Protein AF-A0A1I7F6S5-F1 (afdb_monomer_lite)

Secondary structure (DSSP, 8-state):
-------PPPP-------------HHHHHHHHHHHHHHHHTT-HHHHHHHHHHHGGGS-TT-TTHHHHHHHHHHHHHHTT-HHHHHHHHHHHHHHHHHTT--TTSHHHHHHHHHHHHHHHHTT-HHHHHHHHHHHHHHSTT-HHHHHHHHHHHHHTT-HHHHHHHHHHHHHT-SSHHHHHHHHHHTHHHHHS---

pLDDT: mean 91.48, std 16.25, range [39.72, 98.88]

Foldseek 3Di:
DDDDDDDDDDDPPPPDPPPPLQADAVQLVVLLVVLLVCVVVVVLVSSLVSLVVNQSNHDLQDPCNLVSLQVNLVSCVSVVVLVSSLVSLVSSLVSCVVNVHALQHPSNQVSLLSNLVSCVVVPNLVVSCVSLVRNCVVPVLALSSLLSVLSSCVSVVVLVVSLVSLVSNLVSQPDVVSSVVSCVSCVVSNPDDDD

Structure (mmCIF, N/CA/C/O backbone):
data_AF-A0A1I7F6S5-F1
#
_entry.id   AF-A0A1I7F6S5-F1
#
loop_
_atom_site.group_PDB
_atom_site.id
_atom_site.type_symbol
_atom_site.label_atom_id
_atom_site.label_alt_id
_atom_site.label_comp_id
_atom_site.label_asym_id
_atom_site.label_entity_id
_atom_site.label_seq_id
_atom_site.pdbx_PDB_ins_code
_atom_site.Cartn_x
_atom_site.Cartn_y
_atom_site.Cartn_z
_atom_site.occupancy
_atom_site.B_iso_or_equiv
_atom_site.auth_seq_id
_atom_site.auth_comp_id
_atom_site.auth_asym_id
_atom_site.auth_atom_id
_atom_site.pdbx_PDB_model_num
ATOM 1 N N . MET A 1 1 ? 59.559 -49.641 2.568 1.00 42.66 1 MET A N 1
ATOM 2 C CA . MET A 1 1 ? 58.703 -48.830 3.459 1.00 42.66 1 MET A CA 1
ATOM 3 C C . MET A 1 1 ? 58.052 -47.756 2.594 1.00 42.66 1 MET A C 1
ATOM 5 O O . MET A 1 1 ? 58.766 -46.964 1.998 1.00 42.66 1 MET A O 1
ATOM 9 N N . VAL A 1 2 ? 56.737 -47.846 2.395 1.00 44.12 2 VAL A N 1
ATOM 10 C CA . VAL A 1 2 ? 55.907 -46.941 1.566 1.00 44.12 2 VAL A CA 1
ATOM 11 C C . VAL A 1 2 ? 55.476 -45.753 2.453 1.00 44.12 2 VAL A C 1
ATOM 13 O O . VAL A 1 2 ? 55.310 -45.964 3.655 1.00 44.12 2 VAL A O 1
ATOM 16 N N . PRO A 1 3 ? 55.317 -44.523 1.919 1.00 46.16 3 PRO A N 1
ATOM 17 C CA . PRO A 1 3 ? 53.962 -44.093 1.575 1.00 46.16 3 PRO A CA 1
ATOM 18 C C . PRO A 1 3 ? 53.836 -43.374 0.222 1.00 46.16 3 PRO A C 1
ATOM 20 O O . PRO A 1 3 ? 54.582 -42.466 -0.131 1.00 46.16 3 PRO A O 1
ATOM 23 N N . VAL A 1 4 ? 52.786 -43.785 -0.483 1.00 47.41 4 VAL A N 1
ATOM 24 C CA . VAL A 1 4 ? 52.154 -43.162 -1.646 1.00 47.41 4 VAL A CA 1
ATOM 25 C C . VAL A 1 4 ? 51.516 -41.829 -1.238 1.00 47.41 4 VAL A C 1
ATOM 27 O O . VAL A 1 4 ? 50.791 -41.784 -0.244 1.00 47.41 4 VAL A O 1
ATOM 30 N N . ARG A 1 5 ? 51.671 -40.768 -2.042 1.00 44.84 5 ARG A N 1
ATOM 31 C CA . ARG A 1 5 ? 50.708 -39.652 -2.068 1.00 44.84 5 ARG A CA 1
ATOM 32 C C . ARG A 1 5 ? 50.273 -39.346 -3.497 1.00 44.84 5 ARG A C 1
ATOM 34 O O . ARG A 1 5 ? 51.081 -39.062 -4.372 1.00 44.84 5 ARG A O 1
ATOM 41 N N . ARG A 1 6 ? 48.958 -39.466 -3.679 1.00 45.03 6 ARG A N 1
ATOM 42 C CA . ARG A 1 6 ? 48.177 -39.231 -4.891 1.00 45.03 6 ARG A CA 1
ATOM 43 C C . ARG A 1 6 ? 48.104 -37.729 -5.174 1.00 45.03 6 ARG A C 1
ATOM 45 O O . ARG A 1 6 ? 47.655 -36.976 -4.314 1.00 45.03 6 ARG A O 1
ATOM 52 N N . THR A 1 7 ? 48.487 -37.310 -6.371 1.00 51.28 7 THR A N 1
ATOM 53 C CA . THR A 1 7 ? 48.147 -35.999 -6.929 1.00 51.28 7 THR A CA 1
ATOM 54 C C . THR A 1 7 ? 46.773 -36.111 -7.594 1.00 51.28 7 THR A C 1
ATOM 56 O O . THR A 1 7 ? 46.603 -36.804 -8.594 1.00 51.28 7 THR A O 1
ATOM 59 N N . GLY A 1 8 ? 45.756 -35.508 -6.974 1.00 45.00 8 GLY A N 1
ATOM 60 C CA . GLY A 1 8 ? 44.417 -35.377 -7.558 1.00 45.00 8 GLY A CA 1
ATOM 61 C C . GLY A 1 8 ? 44.387 -34.312 -8.665 1.00 45.00 8 GLY A C 1
ATOM 62 O O . GLY A 1 8 ? 45.265 -33.446 -8.691 1.00 45.00 8 GLY A O 1
ATOM 63 N N . PRO A 1 9 ? 43.410 -34.365 -9.588 1.00 44.72 9 PRO A N 1
ATOM 64 C CA . PRO A 1 9 ? 43.313 -33.424 -10.699 1.00 44.72 9 PRO A CA 1
ATOM 65 C C . PRO A 1 9 ? 42.848 -32.038 -10.217 1.00 44.72 9 PRO A C 1
ATOM 67 O O . PRO A 1 9 ? 42.225 -31.935 -9.156 1.00 44.72 9 PRO A O 1
ATOM 70 N N . PRO A 1 10 ? 43.128 -30.964 -10.979 1.00 47.16 10 PRO A N 1
ATOM 71 C CA . PRO A 1 10 ? 42.775 -29.612 -10.577 1.00 47.16 10 PRO A CA 1
ATOM 72 C C . PRO A 1 10 ? 41.255 -29.425 -10.543 1.00 47.16 10 PRO A C 1
ATOM 74 O O . PRO A 1 10 ? 40.531 -29.806 -11.465 1.00 47.16 10 PRO A O 1
ATOM 77 N N . VAL A 1 11 ? 40.792 -28.811 -9.456 1.00 46.94 11 VAL A N 1
ATOM 78 C CA . VAL A 1 11 ? 39.412 -28.372 -9.247 1.00 46.94 11 VAL A CA 1
ATOM 79 C C . VAL A 1 11 ? 39.054 -27.369 -10.344 1.00 46.94 11 VAL A C 1
ATOM 81 O O . VAL A 1 11 ? 39.671 -26.311 -10.459 1.00 46.94 11 VAL A O 1
ATOM 84 N N . ARG A 1 12 ? 38.054 -27.707 -11.164 1.00 40.97 12 ARG A N 1
ATOM 85 C CA . ARG A 1 12 ? 37.386 -26.753 -12.053 1.00 40.97 12 ARG A CA 1
ATOM 86 C C . ARG A 1 12 ? 36.673 -25.723 -11.183 1.00 40.97 12 ARG A C 1
ATOM 88 O O . ARG A 1 12 ? 35.633 -26.019 -10.603 1.00 40.97 12 ARG A O 1
ATOM 95 N N . THR A 1 13 ? 37.229 -24.520 -11.117 1.00 42.50 13 THR A N 1
ATOM 96 C CA . THR A 1 13 ? 36.540 -23.331 -10.621 1.00 42.50 13 THR A CA 1
ATOM 97 C C . THR A 1 13 ? 35.347 -23.060 -11.532 1.00 42.50 13 THR A C 1
ATOM 99 O O . THR A 1 13 ? 35.498 -22.567 -12.649 1.00 42.50 13 THR A O 1
ATOM 102 N N . THR A 1 14 ? 34.150 -23.428 -11.086 1.00 40.78 14 THR A N 1
ATOM 103 C CA . THR A 1 14 ? 32.901 -22.950 -11.676 1.00 40.78 14 THR A CA 1
ATOM 104 C C . THR A 1 14 ? 32.788 -21.466 -11.356 1.00 40.78 14 THR A C 1
ATOM 106 O O . THR A 1 14 ? 32.466 -21.090 -10.231 1.00 40.78 14 THR A O 1
ATOM 109 N N . ALA A 1 15 ? 33.116 -20.624 -12.334 1.00 39.72 15 ALA A N 1
ATOM 110 C CA . ALA A 1 15 ? 32.785 -19.211 -12.295 1.00 39.72 15 ALA A CA 1
ATOM 111 C C . ALA A 1 15 ? 31.258 -19.077 -12.209 1.00 39.72 15 ALA A C 1
ATOM 113 O O . ALA A 1 15 ? 30.541 -19.499 -13.118 1.00 39.72 15 ALA A O 1
ATOM 114 N N . SER A 1 16 ? 30.767 -18.526 -11.098 1.00 41.03 16 SER A N 1
ATOM 115 C CA . SER A 1 16 ? 29.393 -18.044 -10.993 1.00 41.03 16 SER A CA 1
ATOM 116 C C . SER A 1 16 ? 29.174 -16.988 -12.069 1.00 41.03 16 SER A C 1
ATOM 118 O O . SER A 1 16 ? 29.876 -15.979 -12.115 1.00 41.03 16 SER A O 1
ATOM 120 N N . ILE A 1 17 ? 28.199 -17.232 -12.938 1.00 45.88 17 ILE A N 1
ATOM 121 C CA . ILE A 1 17 ? 27.690 -16.242 -13.880 1.00 45.88 17 ILE A CA 1
ATOM 122 C C . ILE A 1 17 ? 26.941 -15.202 -13.038 1.00 45.88 17 ILE A C 1
ATOM 124 O O . ILE A 1 17 ? 25.754 -15.358 -12.765 1.00 45.88 17 ILE A O 1
ATOM 128 N N . SER A 1 18 ? 27.635 -14.154 -12.588 1.00 46.22 18 SER A N 1
ATOM 129 C CA . SER A 1 18 ? 26.965 -12.890 -12.284 1.00 46.22 18 SER A CA 1
ATOM 130 C C . SER A 1 18 ? 26.448 -12.364 -13.613 1.00 46.22 18 SER A C 1
ATOM 132 O O . SER A 1 18 ? 27.213 -11.824 -14.411 1.00 46.22 18 SER A O 1
ATOM 134 N N . GLY A 1 19 ? 25.162 -12.585 -13.885 1.00 46.44 19 GLY A N 1
ATOM 135 C CA . GLY A 1 19 ? 24.476 -11.866 -14.947 1.00 46.44 19 GLY A CA 1
ATOM 136 C C . GLY A 1 19 ? 24.642 -10.380 -14.664 1.00 46.44 19 GLY A C 1
ATOM 137 O O . GLY A 1 19 ? 24.183 -9.898 -13.632 1.00 46.44 19 GLY A O 1
ATOM 138 N N . ILE A 1 20 ? 25.369 -9.678 -15.530 1.00 55.00 20 ILE A N 1
ATOM 139 C CA . ILE A 1 20 ? 25.482 -8.224 -15.483 1.00 55.00 20 ILE A CA 1
ATOM 140 C C . ILE A 1 20 ? 24.065 -7.707 -15.718 1.00 55.00 20 ILE A C 1
ATOM 142 O O . ILE A 1 20 ? 23.579 -7.722 -16.848 1.00 55.00 20 ILE A O 1
ATOM 146 N N . GLN A 1 21 ? 23.373 -7.336 -14.643 1.00 63.72 21 GLN A N 1
ATOM 147 C CA . GLN A 1 21 ? 22.118 -6.613 -14.745 1.00 63.72 21 GLN A CA 1
ATOM 148 C C . GLN A 1 21 ? 22.453 -5.297 -15.450 1.00 63.72 21 GLN A C 1
ATOM 150 O O . GLN A 1 21 ? 23.199 -4.474 -14.922 1.00 63.72 21 GLN A O 1
ATOM 155 N N . MET A 1 22 ? 22.009 -5.160 -16.699 1.00 80.06 22 MET A N 1
ATOM 156 C CA . MET A 1 22 ? 22.243 -3.961 -17.492 1.00 80.06 22 MET A CA 1
ATOM 157 C C . MET A 1 22 ? 21.305 -2.880 -16.964 1.00 80.06 22 MET A C 1
ATOM 159 O O . MET A 1 22 ? 20.154 -2.791 -17.378 1.00 80.06 22 MET A O 1
ATOM 163 N N . ILE A 1 23 ? 21.788 -2.128 -15.978 1.00 93.38 23 ILE A N 1
ATOM 164 C CA . ILE A 1 23 ? 21.088 -0.962 -15.449 1.00 93.38 23 ILE A CA 1
ATOM 165 C C . ILE A 1 23 ? 21.035 0.091 -16.562 1.00 93.38 23 ILE A C 1
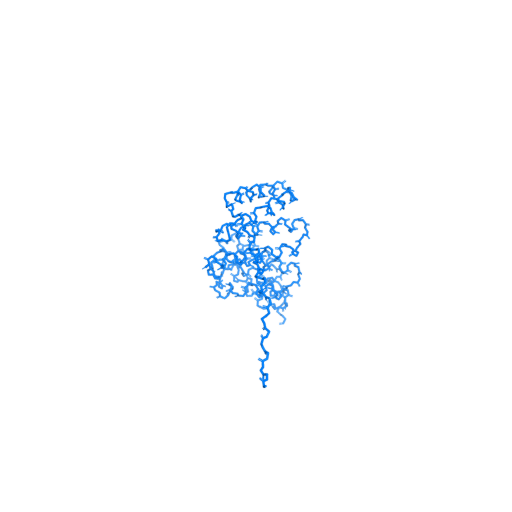ATOM 167 O O . ILE A 1 23 ? 22.071 0.518 -17.071 1.00 93.38 23 ILE A O 1
ATOM 171 N N . ASP A 1 24 ? 19.825 0.503 -16.918 1.00 96.44 24 ASP A N 1
ATOM 172 C CA . ASP A 1 24 ? 19.516 1.588 -17.845 1.00 96.44 24 ASP A CA 1
ATOM 173 C C . ASP A 1 24 ? 18.387 2.422 -17.233 1.00 96.44 24 ASP A C 1
ATOM 175 O O . ASP A 1 24 ? 17.203 2.284 -17.553 1.00 96.44 24 ASP A O 1
ATOM 179 N N . GLN A 1 25 ? 18.769 3.265 -16.273 1.00 96.69 25 GLN A N 1
ATOM 180 C CA . GLN A 1 25 ? 17.824 4.073 -15.512 1.00 96.69 25 GLN A CA 1
ATOM 181 C C . GLN A 1 25 ? 17.005 5.048 -16.384 1.00 96.69 25 GLN A C 1
ATOM 183 O O . GLN A 1 25 ? 15.802 5.168 -16.139 1.00 96.69 25 GLN A O 1
ATOM 188 N N . PRO A 1 26 ? 17.575 5.738 -17.395 1.00 97.56 26 PRO A N 1
ATOM 189 C CA . PRO A 1 26 ? 16.780 6.545 -18.319 1.00 97.56 26 PRO A CA 1
ATOM 190 C C . PRO A 1 26 ? 15.699 5.724 -19.021 1.00 97.56 26 PRO A C 1
ATOM 192 O O . PRO A 1 26 ? 14.533 6.124 -19.019 1.00 97.56 26 PRO A O 1
ATOM 195 N N . ARG A 1 27 ? 16.048 4.541 -19.543 1.00 97.88 27 ARG A N 1
ATOM 196 C CA . ARG A 1 27 ? 15.069 3.680 -20.206 1.00 97.88 27 ARG A CA 1
ATOM 197 C C . ARG A 1 27 ? 14.017 3.143 -19.241 1.00 97.88 27 ARG A C 1
ATOM 199 O O . ARG A 1 27 ? 12.842 3.088 -19.599 1.00 97.88 27 ARG A O 1
ATOM 206 N N . ALA A 1 28 ? 14.414 2.782 -18.022 1.00 98.19 28 ALA A N 1
ATOM 207 C CA . ALA A 1 28 ? 13.489 2.370 -16.971 1.00 98.19 28 ALA A CA 1
ATOM 208 C C . ALA A 1 28 ? 12.457 3.468 -16.671 1.00 98.19 28 ALA A C 1
ATOM 210 O O . ALA A 1 28 ? 11.260 3.192 -16.623 1.00 98.19 28 ALA A O 1
ATOM 211 N N . ALA A 1 29 ? 12.905 4.719 -16.531 1.00 98.00 29 ALA A N 1
ATOM 212 C CA . ALA A 1 29 ? 12.031 5.856 -16.262 1.00 98.00 29 ALA A CA 1
ATOM 213 C C . ALA A 1 29 ? 11.079 6.167 -17.428 1.00 98.00 29 ALA A C 1
ATOM 215 O O . ALA A 1 29 ? 9.913 6.485 -17.196 1.00 98.00 29 ALA A O 1
ATOM 216 N N . GLU A 1 30 ? 11.545 6.055 -18.675 1.00 98.44 30 GLU A N 1
ATOM 217 C CA . GLU A 1 30 ? 10.687 6.188 -19.858 1.00 98.44 30 GLU A CA 1
ATOM 218 C C . GLU A 1 30 ? 9.573 5.142 -19.874 1.00 98.44 30 GLU A C 1
ATOM 220 O O . GLU A 1 30 ? 8.405 5.497 -20.022 1.00 98.44 30 GLU A O 1
ATOM 225 N N . LEU A 1 31 ? 9.933 3.870 -19.689 1.00 98.62 31 LEU A N 1
ATOM 226 C CA . LEU A 1 31 ? 8.985 2.759 -19.690 1.00 98.62 31 LEU A CA 1
ATOM 227 C C . LEU A 1 31 ? 7.990 2.859 -18.535 1.00 98.62 31 LEU A C 1
ATOM 229 O O . LEU A 1 31 ? 6.808 2.623 -18.748 1.00 98.62 31 LEU A O 1
ATOM 233 N N . ALA A 1 32 ? 8.438 3.229 -17.332 1.00 98.44 32 ALA A N 1
ATOM 234 C CA . ALA A 1 32 ? 7.555 3.400 -16.180 1.00 98.44 32 ALA A CA 1
ATOM 235 C C . ALA A 1 32 ? 6.553 4.545 -16.388 1.00 98.44 32 ALA A C 1
ATOM 237 O O . ALA A 1 32 ? 5.379 4.397 -16.066 1.00 98.44 32 ALA A O 1
ATOM 238 N N . ARG A 1 33 ? 6.983 5.660 -16.991 1.00 98.56 33 ARG A N 1
ATOM 239 C CA . ARG A 1 33 ? 6.077 6.761 -17.344 1.00 98.56 33 ARG A CA 1
ATOM 240 C C . ARG A 1 33 ? 5.047 6.332 -18.385 1.00 98.56 33 ARG A C 1
ATOM 242 O O . ARG A 1 33 ? 3.867 6.595 -18.208 1.00 98.56 33 ARG A O 1
ATOM 249 N N . GLU A 1 34 ? 5.475 5.632 -19.434 1.00 98.69 34 GLU A N 1
ATOM 250 C CA . GLU A 1 34 ? 4.542 5.081 -20.422 1.00 98.69 34 GLU A CA 1
ATOM 251 C C . GLU A 1 34 ? 3.589 4.062 -19.777 1.00 98.69 34 GLU A C 1
ATOM 253 O O . GLU A 1 34 ? 2.404 4.032 -20.096 1.00 98.69 34 GLU A O 1
ATOM 258 N N . ALA A 1 35 ? 4.075 3.248 -18.835 1.00 98.69 35 ALA A N 1
ATOM 259 C CA . ALA A 1 35 ? 3.250 2.300 -18.097 1.00 98.69 35 ALA A CA 1
ATOM 260 C C . ALA A 1 35 ? 2.154 3.014 -17.299 1.00 98.69 35 ALA A C 1
ATOM 262 O O . ALA A 1 35 ? 1.002 2.572 -17.324 1.00 98.69 35 ALA A O 1
ATOM 263 N N . PHE A 1 36 ? 2.498 4.117 -16.637 1.00 98.50 36 PHE A N 1
ATOM 264 C CA . PHE A 1 36 ? 1.551 4.953 -15.913 1.00 98.50 36 PHE A CA 1
ATOM 265 C C . PHE A 1 36 ? 0.499 5.556 -16.857 1.00 98.50 36 PHE A C 1
ATOM 267 O O . PHE A 1 36 ? -0.694 5.374 -16.624 1.00 98.50 36 PHE A O 1
ATOM 274 N N . ASP A 1 37 ? 0.918 6.139 -17.986 1.00 98.62 37 ASP A N 1
ATOM 275 C CA . ASP A 1 37 ? 0.001 6.695 -18.994 1.00 98.62 37 ASP A CA 1
ATOM 276 C C . ASP A 1 37 ? -0.988 5.625 -19.515 1.00 98.62 37 ASP A C 1
ATOM 278 O O . ASP A 1 37 ? -2.186 5.872 -19.670 1.00 98.62 37 ASP A O 1
ATOM 282 N N . GLN A 1 38 ? -0.509 4.397 -19.759 1.00 98.56 38 GLN A N 1
ATOM 283 C CA . GLN A 1 38 ? -1.360 3.273 -20.176 1.00 98.56 38 GLN A CA 1
ATOM 284 C C . GLN A 1 38 ? -2.307 2.811 -19.064 1.00 98.56 38 GLN A C 1
ATOM 286 O O . GLN A 1 38 ? -3.426 2.383 -19.354 1.00 98.56 38 GLN A O 1
ATOM 291 N N . TRP A 1 39 ? -1.887 2.879 -17.799 1.00 98.38 39 TRP A N 1
ATOM 292 C CA . TRP A 1 39 ? -2.752 2.557 -16.668 1.00 98.38 39 TRP A CA 1
ATOM 293 C C . TRP A 1 39 ? -3.897 3.561 -16.550 1.00 98.38 39 TRP A C 1
ATOM 295 O O . TRP A 1 39 ? -5.052 3.131 -16.499 1.00 98.38 39 TRP A O 1
ATOM 305 N N . GLU A 1 40 ? -3.604 4.863 -16.601 1.00 97.81 40 GLU A N 1
ATOM 306 C CA . GLU A 1 40 ? -4.620 5.923 -16.562 1.00 97.81 40 GLU A CA 1
ATOM 307 C C . GLU A 1 40 ? -5.603 5.828 -17.738 1.00 97.81 40 GLU A C 1
ATOM 309 O O . GLU A 1 40 ? -6.793 6.104 -17.583 1.00 97.81 40 GLU A O 1
ATOM 314 N N . ALA A 1 41 ? -5.139 5.360 -18.900 1.00 98.00 41 ALA A N 1
ATOM 315 C CA . ALA A 1 41 ? -5.982 5.095 -20.066 1.00 98.00 41 ALA A CA 1
ATOM 316 C C . ALA A 1 41 ? -6.826 3.804 -19.967 1.00 98.00 41 ALA A C 1
ATOM 318 O O . ALA A 1 41 ? -7.597 3.507 -20.880 1.00 98.00 41 ALA A O 1
ATOM 319 N N . GLY A 1 42 ? -6.694 3.012 -18.898 1.00 97.81 42 GLY A N 1
ATOM 320 C CA . GLY A 1 42 ? -7.415 1.745 -18.722 1.00 97.81 42 GLY A CA 1
ATOM 321 C C . GLY A 1 42 ? -6.779 0.540 -19.428 1.00 97.81 42 GLY A C 1
ATOM 322 O O . GLY A 1 42 ? -7.324 -0.563 -19.408 1.00 97.81 42 GLY A O 1
ATOM 323 N N . HIS A 1 43 ? -5.610 0.701 -20.050 1.00 98.50 43 HIS A N 1
ATOM 324 C CA . HIS A 1 43 ? -4.908 -0.360 -20.776 1.00 98.50 43 HIS A CA 1
ATOM 325 C C . HIS A 1 43 ? -4.007 -1.181 -19.839 1.00 98.50 43 HIS A C 1
ATOM 327 O O . HIS A 1 43 ? -2.781 -1.215 -19.967 1.00 98.50 43 HIS A O 1
ATOM 333 N N . HIS A 1 44 ? -4.619 -1.871 -18.875 1.00 98.19 44 HIS A N 1
ATOM 334 C CA . HIS A 1 44 ? -3.911 -2.497 -17.752 1.00 98.19 44 HIS A CA 1
ATOM 335 C C . HIS A 1 44 ? -2.906 -3.586 -18.163 1.00 98.19 44 HIS A C 1
ATOM 337 O O . HIS A 1 44 ? -1.808 -3.645 -17.616 1.00 98.19 44 HIS A O 1
ATOM 343 N N . GLU A 1 45 ? -3.221 -4.425 -19.157 1.00 98.50 45 GLU A N 1
ATOM 344 C CA . GLU A 1 45 ? -2.262 -5.436 -19.636 1.00 98.50 45 GLU A CA 1
ATOM 345 C C . GLU A 1 45 ? -1.046 -4.805 -20.335 1.00 98.50 45 GLU A C 1
ATOM 347 O O . GLU A 1 45 ? 0.074 -5.279 -20.148 1.00 98.50 45 GLU A O 1
ATOM 352 N N . GLN A 1 46 ? -1.228 -3.704 -21.075 1.00 98.50 46 GLN A N 1
ATOM 353 C CA . GLN A 1 46 ? -0.108 -2.981 -21.686 1.00 98.50 46 GLN A CA 1
ATOM 354 C C . GLN A 1 46 ? 0.765 -2.318 -20.616 1.00 98.50 46 GLN A C 1
ATOM 356 O O . GLN A 1 46 ? 1.989 -2.434 -20.656 1.00 98.50 46 GLN A O 1
ATOM 361 N N . SER A 1 47 ? 0.135 -1.677 -19.628 1.00 98.75 47 SER A N 1
ATOM 362 C CA . SER A 1 47 ? 0.828 -1.094 -18.479 1.00 98.75 47 SER A CA 1
ATOM 363 C C . SER A 1 47 ? 1.662 -2.137 -17.724 1.00 98.75 47 SER A C 1
ATOM 365 O O . SER A 1 47 ? 2.846 -1.914 -17.467 1.00 98.75 47 SER A O 1
ATOM 367 N N . ARG A 1 48 ? 1.104 -3.331 -17.463 1.00 98.75 48 ARG A N 1
ATOM 368 C CA . ARG A 1 48 ? 1.839 -4.445 -16.839 1.00 98.75 48 ARG A CA 1
ATOM 369 C C . ARG A 1 48 ? 3.118 -4.778 -17.603 1.00 98.75 48 ARG A C 1
ATOM 371 O O . ARG A 1 48 ? 4.174 -4.884 -16.985 1.00 98.75 48 ARG A O 1
ATOM 378 N N . LEU A 1 49 ? 3.028 -4.963 -18.921 1.00 98.69 49 LEU A N 1
ATOM 379 C CA . LEU A 1 49 ? 4.185 -5.324 -19.747 1.00 98.69 49 LEU A CA 1
ATOM 380 C C . LEU A 1 49 ? 5.282 -4.252 -19.691 1.00 98.69 49 LEU A C 1
ATOM 382 O O . LEU A 1 49 ? 6.467 -4.583 -19.654 1.00 98.69 49 LEU A O 1
ATOM 386 N N . LEU A 1 50 ? 4.895 -2.976 -19.646 1.00 98.81 50 LEU A N 1
ATOM 387 C CA . LEU A 1 50 ? 5.833 -1.862 -19.537 1.00 98.81 50 LEU A CA 1
ATOM 388 C C . LEU A 1 50 ? 6.524 -1.826 -18.166 1.00 98.81 50 LEU A C 1
ATOM 390 O O . LEU A 1 50 ? 7.747 -1.693 -18.125 1.00 98.81 50 LEU A O 1
ATOM 394 N N . TYR A 1 51 ? 5.808 -2.043 -17.055 1.00 98.69 51 TYR A N 1
ATOM 395 C CA . TYR A 1 51 ? 6.439 -2.162 -15.730 1.00 98.69 51 TYR A CA 1
ATOM 396 C C . TYR A 1 51 ? 7.356 -3.389 -15.617 1.00 98.69 51 TYR A C 1
ATOM 398 O O . TYR A 1 51 ? 8.444 -3.293 -15.043 1.00 98.69 51 TYR A O 1
ATOM 406 N N . GLU A 1 52 ? 6.966 -4.531 -16.194 1.00 98.50 52 GLU A N 1
ATOM 407 C CA . GLU A 1 52 ? 7.803 -5.740 -16.255 1.00 98.50 52 GLU A CA 1
ATOM 408 C C . GLU A 1 52 ? 9.104 -5.514 -17.035 1.00 98.50 52 GLU A C 1
ATOM 410 O O . GLU A 1 52 ? 10.128 -6.105 -16.689 1.00 98.50 52 GLU A O 1
ATOM 415 N N . ALA A 1 53 ? 9.084 -4.642 -18.046 1.00 98.25 53 ALA A N 1
ATOM 416 C CA . ALA A 1 53 ? 10.272 -4.230 -18.786 1.00 98.25 53 ALA A CA 1
ATOM 417 C C . ALA A 1 53 ? 11.088 -3.144 -18.057 1.00 98.25 53 ALA A C 1
ATOM 419 O O . ALA A 1 53 ? 12.316 -3.158 -18.130 1.00 98.25 53 ALA A O 1
ATOM 420 N N . ALA A 1 54 ? 10.433 -2.219 -17.350 1.00 98.19 54 ALA A N 1
ATOM 421 C CA . ALA A 1 54 ? 11.075 -1.093 -16.672 1.00 98.19 54 ALA A CA 1
ATOM 422 C C . ALA A 1 54 ? 11.884 -1.521 -15.440 1.00 98.19 54 ALA A C 1
ATOM 424 O O . ALA A 1 54 ? 13.047 -1.149 -15.293 1.00 98.19 54 ALA A O 1
ATOM 425 N N . ILE A 1 55 ? 11.278 -2.312 -14.550 1.00 97.88 55 ILE A N 1
ATOM 426 C CA . ILE A 1 55 ? 11.842 -2.639 -13.230 1.00 97.88 55 ILE A CA 1
ATOM 427 C C . ILE A 1 55 ? 13.225 -3.315 -13.316 1.00 97.88 55 ILE A C 1
ATOM 429 O O . ILE A 1 55 ? 14.107 -2.921 -12.556 1.00 97.88 55 ILE A O 1
ATOM 433 N N . PRO A 1 56 ? 13.478 -4.292 -14.212 1.00 97.00 56 PRO A N 1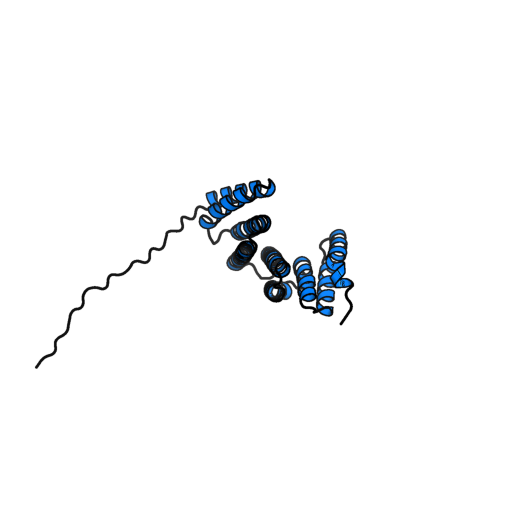
ATOM 434 C CA . PRO A 1 56 ? 14.800 -4.915 -14.325 1.00 97.00 56 PRO A CA 1
ATOM 435 C C . PRO A 1 56 ? 15.921 -3.957 -14.753 1.00 97.00 56 PRO A C 1
ATOM 437 O O . PRO A 1 56 ? 17.085 -4.227 -14.448 1.00 97.00 56 PRO A O 1
ATOM 440 N N . LEU A 1 57 ? 15.577 -2.871 -15.456 1.00 97.38 57 LEU A N 1
ATOM 441 C CA . LEU A 1 57 ? 16.513 -1.856 -15.949 1.00 97.38 57 LEU A CA 1
ATOM 442 C C . LEU A 1 57 ? 16.793 -0.759 -14.916 1.00 97.38 57 LEU A C 1
ATOM 444 O O . LEU A 1 57 ? 17.776 -0.033 -15.054 1.00 97.38 57 LEU A O 1
ATOM 448 N N . ALA A 1 58 ? 15.939 -0.615 -13.903 1.00 96.94 58 ALA A N 1
ATOM 449 C CA . ALA A 1 58 ? 16.087 0.425 -12.899 1.00 96.94 58 ALA A CA 1
ATOM 450 C C . ALA A 1 58 ? 17.335 0.196 -12.032 1.00 96.94 58 ALA A C 1
ATOM 452 O O . ALA A 1 58 ? 17.663 -0.935 -11.664 1.00 96.94 58 ALA A O 1
ATOM 453 N N . ASP A 1 59 ? 18.011 1.286 -11.672 1.00 95.19 59 ASP A N 1
ATOM 454 C CA . ASP A 1 59 ? 19.034 1.264 -10.631 1.00 95.19 59 ASP A CA 1
ATOM 455 C C . ASP A 1 59 ? 18.352 0.917 -9.290 1.00 95.19 59 ASP A C 1
ATOM 457 O O . ASP A 1 59 ? 17.410 1.614 -8.894 1.00 95.19 59 ASP A O 1
ATOM 461 N N . PRO A 1 60 ? 18.799 -0.135 -8.573 1.00 91.81 60 PRO A N 1
ATOM 462 C CA . PRO A 1 60 ? 18.251 -0.512 -7.269 1.00 91.81 60 PRO A CA 1
ATOM 463 C C . PRO A 1 60 ? 18.224 0.622 -6.235 1.00 91.81 60 PRO A C 1
ATOM 465 O O . PRO A 1 60 ? 17.390 0.602 -5.333 1.00 91.81 60 PRO A O 1
ATOM 468 N N . GLN A 1 61 ? 19.114 1.610 -6.368 1.00 91.69 61 GLN A N 1
ATOM 469 C CA . GLN A 1 61 ? 19.209 2.764 -5.473 1.00 91.69 61 GLN A CA 1
ATOM 470 C C . GLN A 1 61 ? 18.466 3.999 -5.997 1.00 91.69 61 GLN A C 1
ATOM 472 O O . GLN A 1 61 ? 18.512 5.058 -5.366 1.00 91.69 61 GLN A O 1
ATOM 477 N N . HIS A 1 62 ? 17.782 3.902 -7.140 1.00 93.81 62 HIS A N 1
ATOM 478 C CA . HIS A 1 62 ? 17.037 5.024 -7.686 1.00 93.81 62 HIS A CA 1
ATOM 479 C C . HIS A 1 62 ? 15.829 5.359 -6.808 1.00 93.81 62 HIS A C 1
ATOM 481 O O . HIS A 1 62 ? 15.000 4.498 -6.507 1.00 93.81 62 HIS A O 1
ATOM 487 N N . TRP A 1 63 ? 15.683 6.642 -6.473 1.00 91.06 63 TRP A N 1
ATOM 488 C CA . TRP A 1 63 ? 14.605 7.141 -5.614 1.00 91.06 63 TRP A CA 1
ATOM 489 C C . TRP A 1 63 ? 13.207 6.724 -6.111 1.00 91.06 63 TRP A C 1
ATOM 491 O O . TRP A 1 63 ? 12.346 6.353 -5.320 1.00 91.06 63 TRP A O 1
ATOM 501 N N . GLY A 1 64 ? 13.004 6.704 -7.434 1.00 93.62 64 GLY A N 1
ATOM 502 C CA . GLY A 1 64 ? 11.728 6.358 -8.070 1.00 93.62 64 GLY A CA 1
ATOM 503 C C . GLY A 1 64 ? 11.380 4.865 -8.098 1.00 93.62 64 GLY A C 1
ATOM 504 O O . GLY A 1 64 ? 10.261 4.522 -8.466 1.00 93.62 64 GLY A O 1
ATOM 505 N N . LEU A 1 65 ? 12.290 3.962 -7.710 1.00 96.94 65 LEU A N 1
ATOM 506 C CA . LEU A 1 65 ? 12.038 2.517 -7.784 1.00 96.94 65 LEU A CA 1
ATOM 507 C C . LEU A 1 65 ? 10.859 2.078 -6.900 1.00 96.94 65 LEU A C 1
ATOM 509 O O . LEU A 1 65 ? 10.086 1.196 -7.279 1.00 96.94 65 LEU A O 1
ATOM 513 N N . SER A 1 66 ? 10.692 2.721 -5.742 1.00 97.50 66 SER A N 1
ATOM 514 C CA . SER A 1 66 ? 9.541 2.488 -4.868 1.00 97.50 66 SER A CA 1
ATOM 515 C C . SER A 1 66 ? 8.216 2.782 -5.578 1.00 97.50 66 SER A C 1
ATOM 517 O O . SER A 1 66 ? 7.298 1.961 -5.515 1.00 97.50 66 SER A O 1
ATOM 519 N N . ALA A 1 67 ? 8.144 3.899 -6.311 1.00 97.25 67 ALA A N 1
ATOM 520 C CA . ALA A 1 67 ? 6.957 4.285 -7.068 1.00 97.25 67 ALA A CA 1
ATOM 521 C C . ALA A 1 67 ? 6.641 3.268 -8.172 1.00 97.25 67 ALA A C 1
ATOM 523 O O . ALA A 1 67 ? 5.502 2.825 -8.266 1.00 97.25 67 ALA A O 1
ATOM 524 N N . TYR A 1 68 ? 7.648 2.792 -8.916 1.00 98.31 68 TYR A N 1
ATOM 525 C CA . TYR A 1 68 ? 7.437 1.779 -9.961 1.00 98.31 68 TYR A CA 1
ATOM 526 C C . TYR A 1 68 ? 6.802 0.508 -9.398 1.00 98.31 68 TYR A C 1
ATOM 528 O O . TYR A 1 68 ? 5.880 -0.051 -9.985 1.00 98.31 68 TYR A O 1
ATOM 536 N N . HIS A 1 69 ? 7.271 0.053 -8.236 1.00 98.75 69 HIS A N 1
ATOM 537 C CA . HIS A 1 69 ? 6.689 -1.097 -7.555 1.00 98.75 69 HIS A CA 1
ATOM 538 C C . HIS A 1 69 ? 5.268 -0.820 -7.039 1.00 98.75 69 HIS A C 1
ATOM 540 O O . HIS A 1 69 ? 4.399 -1.681 -7.177 1.00 98.75 69 HIS A O 1
ATOM 546 N N . GLY A 1 70 ? 5.015 0.358 -6.464 1.00 98.44 70 GLY A N 1
ATOM 547 C CA . GLY A 1 70 ? 3.693 0.745 -5.966 1.00 98.44 70 GLY A CA 1
ATOM 548 C C . GLY A 1 70 ? 2.648 0.849 -7.079 1.00 98.44 70 GLY A C 1
ATOM 549 O O . GLY A 1 70 ? 1.588 0.235 -6.993 1.00 98.44 70 GLY A O 1
ATOM 550 N N . GLU A 1 71 ? 2.970 1.553 -8.160 1.00 98.50 71 GLU A N 1
ATOM 551 C CA . GLU A 1 71 ? 2.095 1.702 -9.327 1.00 98.50 71 GLU A CA 1
ATOM 552 C C . GLU A 1 71 ? 1.863 0.358 -10.022 1.00 98.50 71 GLU A C 1
ATOM 554 O O . GLU A 1 71 ? 0.727 0.005 -10.344 1.00 98.50 71 GLU A O 1
ATOM 559 N N . TYR A 1 72 ? 2.915 -0.456 -10.167 1.00 98.81 72 TYR A N 1
ATOM 560 C CA . TYR A 1 72 ? 2.763 -1.790 -10.731 1.00 98.81 72 TYR A CA 1
ATOM 561 C C . TYR A 1 72 ? 1.830 -2.668 -9.878 1.00 98.81 72 TYR A C 1
ATOM 563 O O . TYR A 1 72 ? 1.026 -3.432 -10.415 1.00 98.81 72 TYR A O 1
ATOM 571 N N . ALA A 1 73 ? 1.871 -2.538 -8.548 1.00 98.81 73 ALA A N 1
ATOM 572 C CA . ALA A 1 73 ? 0.925 -3.228 -7.677 1.00 98.81 73 ALA A CA 1
ATOM 573 C C . ALA A 1 73 ? -0.531 -2.818 -7.945 1.00 98.81 73 ALA A C 1
ATOM 575 O O . ALA A 1 73 ? -1.408 -3.683 -7.966 1.00 98.81 73 ALA A O 1
ATOM 576 N N . CYS A 1 74 ? -0.791 -1.531 -8.188 1.00 98.44 74 CYS A N 1
ATOM 577 C CA . CYS A 1 74 ? -2.122 -1.047 -8.549 1.00 98.44 74 CYS A CA 1
ATOM 578 C C . CYS A 1 74 ? -2.608 -1.682 -9.857 1.00 98.44 74 CYS A C 1
ATOM 580 O O . CYS A 1 74 ? -3.696 -2.252 -9.891 1.00 98.44 74 CYS A O 1
ATOM 582 N N . VAL A 1 75 ? -1.769 -1.696 -10.895 1.00 98.69 75 VAL A N 1
ATOM 583 C CA . VAL A 1 75 ? -2.083 -2.349 -12.179 1.00 98.69 75 VAL A CA 1
ATOM 584 C C . VAL A 1 75 ? -2.375 -3.839 -11.997 1.00 98.69 75 VAL A C 1
ATOM 586 O O . VAL A 1 75 ? -3.323 -4.372 -12.571 1.00 98.69 75 VAL A O 1
ATOM 589 N N . LEU A 1 76 ? -1.585 -4.534 -11.176 1.00 98.81 76 LEU A N 1
ATOM 590 C CA . LEU A 1 76 ? -1.810 -5.948 -10.875 1.00 98.81 76 LEU A CA 1
ATOM 591 C C . LEU A 1 76 ? -3.140 -6.181 -10.156 1.00 98.81 76 LEU A C 1
ATOM 593 O O . LEU A 1 76 ? -3.804 -7.176 -10.442 1.00 98.81 76 LEU A O 1
ATOM 597 N N . ASN A 1 77 ? -3.547 -5.279 -9.264 1.00 98.44 77 ASN A N 1
ATOM 598 C CA . ASN A 1 77 ? -4.848 -5.352 -8.607 1.00 98.44 77 ASN A CA 1
ATOM 599 C C . ASN A 1 77 ? -6.010 -5.179 -9.592 1.00 98.44 77 ASN A C 1
ATOM 601 O O . ASN A 1 77 ? -6.952 -5.966 -9.520 1.00 98.44 77 ASN A O 1
ATOM 605 N N . GLU A 1 78 ? -5.918 -4.243 -10.541 1.00 98.19 78 GLU A N 1
ATOM 606 C CA . GLU A 1 78 ? -6.926 -4.082 -11.607 1.00 98.19 78 GLU A CA 1
ATOM 607 C C . GLU A 1 78 ? -7.035 -5.329 -12.503 1.00 98.19 78 GLU A C 1
ATOM 609 O O . GLU A 1 78 ? -8.095 -5.653 -13.033 1.00 98.19 78 GLU A O 1
ATOM 614 N N . LEU A 1 79 ? -5.944 -6.088 -12.632 1.00 98.44 79 LEU A N 1
ATOM 615 C CA . LEU A 1 79 ? -5.899 -7.363 -13.354 1.00 98.44 79 LEU A CA 1
ATOM 616 C C . LEU A 1 79 ? -6.276 -8.582 -12.489 1.00 98.44 79 LEU A C 1
ATOM 618 O O . LEU A 1 79 ? -6.161 -9.717 -12.956 1.00 98.44 79 LEU A O 1
ATOM 622 N N . GLY A 1 80 ? -6.666 -8.388 -11.224 1.00 98.12 80 GLY A N 1
ATOM 623 C CA . GLY A 1 80 ? -6.999 -9.468 -10.285 1.00 98.12 80 GLY A CA 1
ATOM 624 C C . GLY A 1 80 ? -5.800 -10.289 -9.783 1.00 98.12 80 GLY A C 1
ATOM 625 O O . GLY A 1 80 ? -5.970 -11.344 -9.173 1.00 98.12 80 GLY A O 1
ATOM 626 N N . LYS A 1 81 ? -4.564 -9.837 -10.024 1.00 98.44 81 LYS A N 1
ATOM 627 C CA . LYS A 1 81 ? -3.307 -10.522 -9.660 1.00 98.44 81 LYS A CA 1
ATOM 628 C C . LYS A 1 81 ? -2.841 -10.116 -8.253 1.00 98.44 81 LYS A C 1
ATOM 630 O O . LYS A 1 81 ? -1.721 -9.643 -8.058 1.00 98.44 81 LYS A O 1
ATOM 635 N N . HIS A 1 82 ? -3.703 -10.314 -7.258 1.00 98.00 82 HIS A N 1
ATOM 636 C CA . HIS A 1 82 ? -3.551 -9.774 -5.897 1.00 98.00 82 HIS A CA 1
ATOM 637 C C . HIS A 1 82 ? -2.306 -10.256 -5.133 1.00 98.00 82 HIS A C 1
ATOM 639 O O . HIS A 1 82 ? -1.669 -9.475 -4.417 1.00 98.00 82 HIS A O 1
ATOM 645 N N . ASP A 1 83 ? -1.904 -11.515 -5.311 1.00 98.25 83 ASP A N 1
ATOM 646 C CA . ASP A 1 83 ? -0.687 -12.044 -4.681 1.00 98.25 83 ASP A CA 1
ATOM 647 C C . ASP A 1 83 ? 0.565 -11.352 -5.231 1.00 98.25 83 ASP A C 1
ATOM 649 O O . ASP A 1 83 ? 1.468 -10.969 -4.484 1.00 98.25 83 ASP A O 1
ATOM 653 N N . GLN A 1 84 ? 0.595 -11.124 -6.547 1.00 98.56 84 GLN A N 1
ATOM 654 C CA . GLN A 1 84 ? 1.692 -10.416 -7.202 1.00 98.56 84 GLN A CA 1
ATOM 655 C C . GLN A 1 84 ? 1.708 -8.942 -6.791 1.00 98.56 84 GLN A C 1
ATOM 657 O O . GLN A 1 84 ? 2.780 -8.417 -6.496 1.00 98.56 84 GLN A O 1
ATOM 662 N N . ALA A 1 85 ? 0.540 -8.297 -6.691 1.00 98.75 85 ALA A N 1
ATOM 66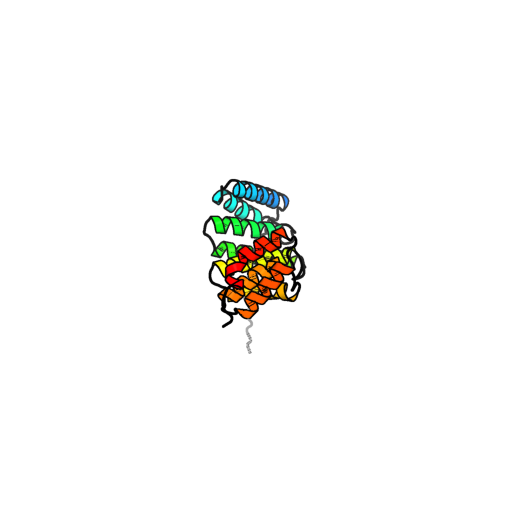3 C CA . ALA A 1 85 ? 0.424 -6.929 -6.189 1.00 98.75 85 ALA A CA 1
ATOM 664 C C . ALA A 1 85 ? 1.007 -6.803 -4.772 1.00 98.75 85 ALA A C 1
ATOM 666 O O . ALA A 1 85 ? 1.828 -5.926 -4.509 1.00 98.75 85 ALA A O 1
ATOM 667 N N . THR A 1 86 ? 0.690 -7.749 -3.882 1.00 98.75 86 THR A N 1
ATOM 668 C CA . THR A 1 86 ? 1.246 -7.795 -2.519 1.00 98.75 86 THR A CA 1
ATOM 669 C C . THR A 1 86 ? 2.773 -7.905 -2.525 1.00 98.75 86 THR A C 1
ATOM 671 O O . THR A 1 86 ? 3.451 -7.240 -1.740 1.00 98.75 86 THR A O 1
ATOM 674 N N . VAL A 1 87 ? 3.345 -8.717 -3.422 1.00 98.69 87 VAL A N 1
ATOM 675 C CA . VAL A 1 87 ? 4.805 -8.813 -3.586 1.00 98.69 87 VAL A CA 1
ATOM 676 C C . VAL A 1 87 ? 5.399 -7.476 -4.030 1.00 98.69 87 VAL A C 1
ATOM 678 O O . VAL A 1 87 ? 6.435 -7.075 -3.501 1.00 98.69 87 VAL A O 1
ATOM 681 N N . GLN A 1 88 ? 4.761 -6.772 -4.965 1.00 98.81 88 GLN A N 1
ATOM 682 C CA . GLN A 1 88 ? 5.244 -5.469 -5.424 1.00 98.81 88 GLN A CA 1
ATOM 683 C C . GLN A 1 88 ? 5.146 -4.401 -4.324 1.00 98.81 88 GLN A C 1
ATOM 685 O O . GLN A 1 88 ? 6.114 -3.683 -4.105 1.00 98.81 88 GLN A O 1
ATOM 690 N N . LEU A 1 89 ? 4.074 -4.367 -3.527 1.00 98.88 89 LEU A N 1
ATOM 691 C CA . LEU A 1 89 ? 3.969 -3.449 -2.381 1.00 98.88 89 LEU A CA 1
ATOM 692 C C . LEU A 1 89 ? 5.056 -3.695 -1.326 1.00 98.88 89 LEU A C 1
ATOM 694 O O . LEU A 1 89 ? 5.636 -2.748 -0.798 1.00 98.88 89 LEU A O 1
ATOM 698 N N . LYS A 1 90 ? 5.408 -4.961 -1.064 1.00 98.75 90 LYS A N 1
ATOM 699 C CA . LYS A 1 90 ? 6.551 -5.298 -0.197 1.00 98.75 90 LYS A CA 1
ATOM 700 C C . LYS A 1 90 ? 7.874 -4.779 -0.766 1.00 98.75 90 LYS A C 1
ATOM 702 O O . LYS A 1 90 ? 8.711 -4.304 -0.003 1.00 98.75 90 LYS A O 1
ATOM 707 N N . LYS A 1 91 ? 8.066 -4.848 -2.088 1.00 98.62 91 LYS A N 1
ATOM 708 C CA . LYS A 1 91 ? 9.258 -4.301 -2.758 1.00 98.62 91 LYS A CA 1
ATOM 709 C C . LYS A 1 91 ? 9.294 -2.774 -2.732 1.00 98.62 91 LYS A C 1
ATOM 711 O O . LYS A 1 91 ? 10.361 -2.224 -2.492 1.00 98.62 91 LYS A O 1
ATOM 716 N N . SER A 1 92 ? 8.152 -2.108 -2.908 1.00 98.56 92 SER A N 1
ATOM 717 C CA . SER A 1 92 ? 8.032 -0.652 -2.756 1.00 98.56 92 SER A CA 1
ATOM 718 C C . SER A 1 92 ? 8.481 -0.216 -1.359 1.00 98.56 92 SER A C 1
ATOM 720 O O . SER A 1 92 ? 9.415 0.573 -1.234 1.00 98.56 92 SER A O 1
ATOM 722 N N . LEU A 1 93 ? 7.936 -0.835 -0.305 1.00 98.50 93 LEU A N 1
ATOM 723 C CA . LEU A 1 93 ? 8.358 -0.566 1.072 1.00 98.50 93 LEU A CA 1
ATOM 724 C C . LEU A 1 93 ? 9.855 -0.845 1.297 1.00 98.50 93 LEU A C 1
ATOM 726 O O . LEU A 1 93 ? 10.548 -0.046 1.923 1.00 98.50 93 LEU A O 1
ATOM 730 N N . ALA A 1 94 ? 10.373 -1.963 0.784 1.00 98.06 94 ALA A N 1
ATOM 731 C CA . ALA A 1 94 ? 11.790 -2.298 0.917 1.00 98.06 94 ALA A CA 1
ATOM 732 C C . ALA A 1 94 ? 12.707 -1.276 0.223 1.00 98.06 94 ALA A C 1
ATOM 734 O O . ALA A 1 94 ? 13.779 -0.971 0.750 1.00 98.06 94 ALA A O 1
ATOM 735 N N . ALA A 1 95 ? 12.292 -0.734 -0.925 1.00 97.50 95 ALA A N 1
ATOM 736 C CA . ALA A 1 95 ? 13.029 0.303 -1.638 1.00 97.50 95 ALA A CA 1
ATOM 737 C C . ALA A 1 95 ? 13.103 1.601 -0.818 1.00 97.50 95 ALA A C 1
ATOM 739 O O . ALA A 1 95 ? 14.193 2.148 -0.665 1.00 97.50 95 ALA A O 1
ATOM 740 N N . GLU A 1 96 ? 11.995 2.042 -0.209 1.00 97.56 96 GLU A N 1
ATOM 741 C CA . GLU A 1 96 ? 11.990 3.213 0.687 1.00 97.56 96 GLU A CA 1
ATOM 742 C C . GLU A 1 96 ? 12.948 3.044 1.871 1.00 97.56 96 GLU A C 1
ATOM 744 O O . GLU A 1 96 ? 13.761 3.919 2.169 1.00 97.56 96 GLU A O 1
ATOM 749 N N . LEU A 1 97 ? 12.885 1.891 2.541 1.00 96.75 97 LEU A N 1
ATOM 750 C CA . LEU A 1 97 ? 13.723 1.616 3.709 1.00 96.75 97 LEU A CA 1
ATOM 751 C C . LEU A 1 97 ? 15.208 1.498 3.332 1.00 96.75 97 LEU A C 1
ATOM 753 O O . LEU A 1 97 ? 16.074 1.956 4.075 1.00 96.75 97 LEU A O 1
ATOM 757 N N . THR A 1 98 ? 15.514 0.940 2.159 1.00 95.50 98 THR A N 1
ATOM 758 C CA . THR A 1 98 ? 16.891 0.814 1.645 1.00 95.50 98 THR A CA 1
ATOM 759 C C . THR A 1 98 ? 17.512 2.172 1.313 1.00 95.50 98 THR A C 1
ATOM 761 O O . THR A 1 98 ? 18.723 2.345 1.454 1.00 95.50 98 THR A O 1
ATOM 764 N N . GLN A 1 99 ? 16.695 3.164 0.950 1.00 92.31 99 GLN A N 1
ATOM 765 C CA . GLN A 1 99 ? 17.133 4.553 0.776 1.00 92.31 99 GLN A CA 1
ATOM 766 C C . GLN A 1 99 ? 17.426 5.267 2.110 1.00 92.31 99 GLN A C 1
ATOM 768 O O . GLN A 1 99 ? 17.880 6.409 2.112 1.00 92.31 99 GLN A O 1
ATOM 773 N N . GLY A 1 100 ? 17.205 4.603 3.249 1.00 93.38 100 GLY A N 1
ATOM 774 C CA . GLY A 1 100 ? 17.455 5.152 4.580 1.00 93.38 100 GLY A CA 1
ATOM 775 C C . GLY A 1 100 ? 16.310 6.009 5.120 1.00 93.38 100 GLY A C 1
ATOM 776 O O . GLY A 1 100 ? 16.503 6.727 6.103 1.00 93.38 100 GLY A O 1
ATOM 777 N N . ASN A 1 101 ? 15.123 5.944 4.508 1.00 95.38 101 ASN A N 1
ATOM 778 C CA . ASN A 1 101 ? 13.949 6.646 5.015 1.00 95.38 101 ASN A CA 1
ATOM 779 C C . ASN A 1 101 ? 13.514 6.051 6.363 1.00 95.38 101 ASN A C 1
ATOM 781 O O . ASN A 1 101 ? 13.384 4.837 6.522 1.00 95.38 101 ASN A O 1
ATOM 785 N N . ALA A 1 102 ? 13.281 6.920 7.348 1.00 96.94 102 ALA A N 1
ATOM 786 C CA . ALA A 1 102 ? 12.803 6.510 8.665 1.00 96.94 102 ALA A CA 1
ATOM 787 C C . ALA A 1 102 ? 11.346 6.013 8.610 1.00 96.94 102 ALA A C 1
ATOM 789 O O . ALA A 1 102 ? 10.567 6.432 7.760 1.00 96.94 102 ALA A O 1
ATOM 790 N N . GLU A 1 103 ? 10.934 5.204 9.588 1.00 96.75 103 GLU A N 1
ATOM 791 C CA . GLU A 1 103 ? 9.579 4.622 9.666 1.00 96.75 103 GLU A CA 1
ATOM 792 C C . GLU A 1 103 ? 8.435 5.653 9.750 1.00 96.75 103 GLU A C 1
ATOM 794 O O . GLU A 1 103 ? 7.280 5.344 9.456 1.00 96.75 103 GLU A O 1
ATOM 799 N N . GLY A 1 104 ? 8.745 6.886 10.162 1.00 95.69 104 GLY A N 1
ATOM 800 C CA . GLY A 1 104 ? 7.814 8.019 10.178 1.00 95.69 104 GLY A CA 1
ATOM 801 C C . GLY A 1 104 ? 7.915 8.942 8.959 1.00 95.69 104 GLY A C 1
ATOM 802 O O . GLY A 1 104 ? 7.240 9.969 8.926 1.00 95.69 104 GLY A O 1
ATOM 803 N N . ALA A 1 105 ? 8.772 8.637 7.980 1.00 97.06 105 ALA A N 1
ATOM 804 C CA . ALA A 1 105 ? 8.909 9.447 6.776 1.00 97.06 105 ALA A CA 1
ATOM 805 C C . ALA A 1 105 ? 7.652 9.316 5.893 1.00 97.06 105 ALA A C 1
ATOM 807 O O . ALA A 1 105 ? 7.126 8.208 5.760 1.00 97.06 105 ALA A O 1
ATOM 808 N N . PRO A 1 106 ? 7.187 10.398 5.236 1.00 95.75 106 PRO A N 1
ATOM 809 C CA . PRO A 1 106 ? 5.968 10.369 4.423 1.00 95.75 106 PRO A CA 1
ATOM 810 C C . PRO A 1 106 ? 5.908 9.225 3.402 1.00 95.75 106 PRO A C 1
ATOM 812 O O . PRO A 1 106 ? 4.877 8.569 3.286 1.00 95.75 106 PRO A O 1
ATOM 815 N N . ALA A 1 107 ? 7.013 8.935 2.711 1.00 96.06 107 ALA A N 1
ATOM 816 C CA . ALA A 1 107 ? 7.059 7.872 1.709 1.00 96.06 107 ALA A CA 1
ATOM 817 C C . ALA A 1 107 ? 6.877 6.466 2.321 1.00 96.06 107 ALA A C 1
ATOM 819 O O . ALA A 1 107 ? 6.093 5.666 1.814 1.00 96.06 107 ALA A O 1
ATOM 820 N N . VAL A 1 108 ? 7.501 6.195 3.475 1.00 98.12 108 VAL A N 1
ATOM 821 C CA . VAL A 1 108 ? 7.338 4.924 4.208 1.00 98.12 108 VAL A CA 1
ATOM 822 C C . VAL A 1 108 ? 5.918 4.781 4.759 1.00 98.12 108 VAL A C 1
ATOM 824 O O . VAL A 1 108 ? 5.330 3.702 4.677 1.00 98.12 108 VAL A O 1
ATOM 827 N N . LEU A 1 109 ? 5.333 5.874 5.264 1.00 98.00 109 LEU A N 1
ATOM 828 C CA . LEU A 1 109 ? 3.948 5.894 5.744 1.00 98.00 109 LEU A CA 1
ATOM 829 C C . LEU A 1 109 ? 2.957 5.534 4.631 1.00 98.00 109 LEU A C 1
ATOM 831 O O . LEU A 1 109 ? 2.032 4.757 4.865 1.00 98.00 109 LEU A O 1
ATOM 835 N N . ILE A 1 110 ? 3.168 6.061 3.423 1.00 97.12 110 ILE A N 1
ATOM 836 C CA . ILE A 1 110 ? 2.353 5.753 2.242 1.00 97.12 110 ILE A CA 1
ATOM 837 C C . ILE A 1 110 ? 2.556 4.295 1.800 1.00 97.12 110 ILE A C 1
ATOM 839 O O . ILE A 1 110 ? 1.578 3.582 1.581 1.00 97.12 110 ILE A O 1
ATOM 843 N N . ALA A 1 111 ? 3.799 3.810 1.724 1.00 98.19 111 ALA A N 1
ATOM 844 C CA . ALA A 1 111 ? 4.082 2.428 1.330 1.00 98.19 111 ALA A CA 1
ATOM 845 C C . ALA A 1 111 ? 3.464 1.404 2.303 1.00 98.19 111 ALA A C 1
ATOM 847 O O . ALA A 1 111 ? 2.859 0.416 1.878 1.00 98.19 111 ALA A O 1
ATOM 848 N N . ARG A 1 112 ? 3.552 1.653 3.618 1.00 98.38 112 ARG A N 1
ATOM 849 C CA . ARG A 1 112 ? 2.911 0.807 4.639 1.00 98.38 112 ARG A CA 1
ATOM 850 C C . ARG A 1 112 ? 1.393 0.914 4.618 1.00 98.38 112 ARG A C 1
ATOM 852 O O . ARG A 1 112 ? 0.744 -0.110 4.804 1.00 98.38 112 ARG A O 1
ATOM 859 N N . TYR A 1 113 ? 0.834 2.099 4.355 1.00 98.12 113 TYR A N 1
ATOM 860 C CA . TYR A 1 113 ? -0.604 2.271 4.137 1.00 98.12 113 TYR A CA 1
ATOM 861 C C . TYR A 1 113 ? -1.102 1.330 3.031 1.00 98.12 113 TYR A C 1
ATOM 863 O O . TYR A 1 113 ? -1.984 0.511 3.287 1.00 98.12 113 TYR A O 1
ATOM 871 N N . PHE A 1 114 ? -0.484 1.370 1.845 1.00 98.38 114 PHE A N 1
ATOM 872 C CA . PHE A 1 114 ? -0.912 0.535 0.721 1.00 98.38 114 PHE A CA 1
ATOM 873 C C . PHE A 1 114 ? -0.727 -0.959 0.997 1.00 98.38 114 PHE A C 1
ATOM 875 O O . PHE A 1 114 ? -1.624 -1.753 0.718 1.00 98.38 114 PHE A O 1
ATOM 882 N N . LEU A 1 115 ? 0.410 -1.359 1.580 1.00 98.81 115 LEU A N 1
ATOM 883 C CA . LEU A 1 115 ? 0.654 -2.759 1.930 1.00 98.81 115 LEU A CA 1
ATOM 884 C C . LEU A 1 115 ? -0.363 -3.279 2.956 1.00 98.81 115 LEU A C 1
ATOM 886 O O . LEU A 1 115 ? -0.882 -4.382 2.799 1.00 98.81 115 LEU A O 1
ATOM 890 N N . ALA A 1 116 ? -0.655 -2.505 3.998 1.00 98.62 116 ALA A N 1
ATOM 891 C CA . ALA A 1 116 ? -1.598 -2.909 5.031 1.00 98.62 116 ALA A CA 1
ATOM 892 C C . ALA A 1 116 ? -3.038 -2.954 4.511 1.00 98.62 116 ALA A C 1
ATOM 894 O O . ALA A 1 116 ? -3.763 -3.896 4.825 1.00 98.62 116 ALA A O 1
ATOM 895 N N . GLU A 1 117 ? -3.440 -1.996 3.674 1.00 98.19 117 GLU A N 1
ATOM 896 C CA . GLU A 1 117 ? -4.751 -2.018 3.024 1.00 98.19 117 GLU A CA 1
ATOM 897 C C . GLU A 1 117 ? -4.908 -3.259 2.131 1.00 98.19 117 GLU A C 1
ATOM 899 O O . GLU A 1 117 ? -5.925 -3.949 2.215 1.00 98.19 117 GLU A O 1
ATOM 904 N N . GLN A 1 118 ? -3.884 -3.593 1.337 1.00 98.44 118 GLN A N 1
ATOM 905 C CA . GLN A 1 118 ? -3.857 -4.808 0.519 1.00 98.44 118 GLN A CA 1
ATOM 906 C C . GLN A 1 118 ? -4.042 -6.062 1.380 1.00 98.44 118 GLN A C 1
ATOM 908 O O . GLN A 1 118 ? -4.907 -6.891 1.103 1.00 98.44 118 GLN A O 1
ATOM 913 N N . LEU A 1 119 ? -3.246 -6.203 2.442 1.00 98.69 119 LEU A N 1
ATOM 914 C CA . LEU A 1 119 ? -3.301 -7.364 3.333 1.00 98.69 119 LEU A CA 1
ATOM 915 C C . LEU A 1 119 ? -4.667 -7.487 4.018 1.00 98.69 119 LEU A C 1
ATOM 917 O O . LEU A 1 119 ? -5.234 -8.578 4.064 1.00 98.69 119 LEU A O 1
ATOM 921 N N . LEU A 1 120 ? -5.226 -6.371 4.488 1.00 98.50 120 LEU A N 1
ATOM 922 C CA . LEU A 1 120 ? -6.551 -6.340 5.097 1.00 98.50 120 LEU A CA 1
ATOM 923 C C . LEU A 1 120 ? -7.638 -6.768 4.103 1.00 98.50 120 LEU A C 1
ATOM 925 O O . LEU A 1 120 ? -8.453 -7.633 4.422 1.00 98.50 120 LEU A O 1
ATOM 929 N N . ARG A 1 121 ? -7.635 -6.199 2.891 1.00 97.38 121 ARG A N 1
ATOM 930 C CA . ARG A 1 121 ? -8.617 -6.499 1.835 1.00 97.38 121 ARG A CA 1
ATOM 931 C C . ARG A 1 121 ? -8.623 -7.980 1.454 1.00 97.38 121 ARG A C 1
ATOM 933 O O . ARG A 1 121 ? -9.669 -8.515 1.096 1.00 97.38 121 ARG A O 1
ATOM 940 N N . HIS A 1 122 ? -7.475 -8.639 1.569 1.00 97.06 122 HIS A N 1
ATOM 941 C CA . HIS A 1 122 ? -7.307 -10.060 1.275 1.00 97.06 122 HIS A CA 1
ATOM 942 C C . HIS A 1 122 ? -7.324 -10.956 2.524 1.00 97.06 122 HIS A C 1
ATOM 944 O O . HIS A 1 122 ? -6.874 -12.097 2.471 1.00 97.06 122 HIS A O 1
ATOM 950 N N . GLY A 1 123 ? -7.897 -10.472 3.632 1.00 97.12 123 GLY A N 1
ATOM 951 C CA . GLY A 1 123 ? -8.224 -11.303 4.792 1.00 97.12 123 GLY A CA 1
ATOM 952 C C . GLY A 1 123 ? -7.034 -11.667 5.678 1.00 97.12 123 GLY A C 1
ATOM 953 O O . GLY A 1 123 ? -7.110 -12.653 6.402 1.00 97.12 123 GLY A O 1
ATOM 954 N N . ALA A 1 124 ? -5.955 -10.880 5.645 1.00 98.38 124 ALA A N 1
ATOM 955 C CA . ALA A 1 124 ? -4.783 -11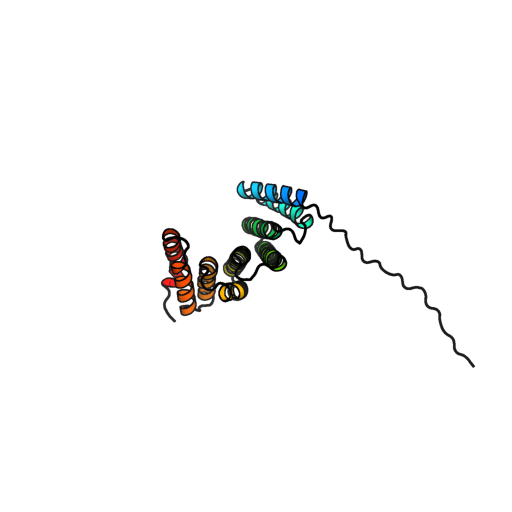.046 6.505 1.00 98.38 124 ALA A CA 1
ATOM 956 C C . ALA A 1 124 ? -4.599 -9.854 7.471 1.00 98.38 124 ALA A C 1
ATOM 958 O O . ALA A 1 124 ? -3.581 -9.153 7.402 1.00 98.38 124 ALA A O 1
ATOM 959 N N . PRO A 1 125 ? -5.572 -9.577 8.362 1.00 98.44 125 PRO A N 1
ATOM 960 C CA . PRO A 1 125 ? -5.529 -8.409 9.238 1.00 98.44 125 PRO A CA 1
ATOM 961 C C . PRO A 1 125 ? -4.362 -8.445 10.240 1.00 98.44 125 PRO A C 1
ATOM 963 O O . PRO A 1 125 ? -3.817 -7.395 10.573 1.00 98.44 125 PRO A O 1
ATOM 966 N N . GLU A 1 126 ? -3.901 -9.617 10.678 1.00 98.56 126 GLU A N 1
ATOM 967 C CA . GLU A 1 126 ? -2.731 -9.742 11.556 1.00 98.56 126 GLU A CA 1
ATOM 968 C C . GLU A 1 126 ? -1.456 -9.257 10.856 1.00 98.56 126 GLU A C 1
ATOM 970 O O . GLU A 1 126 ? -0.695 -8.471 11.421 1.00 98.56 126 GLU A O 1
ATOM 975 N N . LEU A 1 127 ? -1.257 -9.663 9.597 1.00 98.50 127 LEU A N 1
ATOM 976 C CA . LEU A 1 127 ? -0.122 -9.214 8.787 1.00 98.50 127 LEU A CA 1
ATOM 977 C C . LEU A 1 127 ? -0.229 -7.724 8.450 1.00 98.50 127 LEU A C 1
ATOM 979 O O . LEU A 1 127 ? 0.784 -7.028 8.394 1.00 98.50 127 LEU A O 1
ATOM 983 N N . ALA A 1 128 ? -1.446 -7.218 8.235 1.00 98.69 128 ALA A N 1
ATOM 984 C CA . ALA A 1 128 ? -1.678 -5.792 8.034 1.00 98.69 128 ALA A CA 1
ATOM 985 C C . ALA A 1 128 ? -1.274 -4.979 9.276 1.00 98.69 128 ALA A C 1
ATOM 987 O O . ALA A 1 128 ? -0.621 -3.942 9.150 1.00 98.69 128 ALA A O 1
ATOM 988 N N . LEU A 1 129 ? -1.599 -5.468 10.479 1.00 98.56 129 LEU A N 1
ATOM 989 C CA . LEU A 1 129 ? -1.207 -4.819 11.730 1.00 98.56 129 LEU A CA 1
ATOM 990 C C . LEU A 1 129 ? 0.314 -4.839 11.925 1.00 98.56 129 LEU A C 1
ATOM 992 O O . LEU A 1 129 ? 0.908 -3.818 12.280 1.00 98.56 129 LEU A O 1
ATOM 996 N N . GLU A 1 130 ? 0.955 -5.978 11.660 1.00 98.44 130 GLU A N 1
ATOM 997 C CA . GLU A 1 130 ? 2.414 -6.110 11.700 1.00 98.44 130 GLU A CA 1
ATOM 998 C C . GLU A 1 130 ? 3.085 -5.116 10.739 1.00 98.44 130 GLU A C 1
ATOM 1000 O O . GLU A 1 130 ? 4.019 -4.408 11.119 1.00 98.44 130 GLU A O 1
ATOM 1005 N N . ALA A 1 131 ? 2.554 -4.983 9.519 1.00 98.06 131 ALA A N 1
ATOM 1006 C CA . ALA A 1 131 ? 3.053 -4.038 8.527 1.00 98.06 131 ALA A CA 1
ATOM 1007 C C . ALA A 1 131 ? 2.896 -2.565 8.953 1.00 98.06 131 ALA A C 1
ATOM 1009 O O . ALA A 1 131 ? 3.721 -1.738 8.563 1.00 98.06 131 ALA A O 1
ATOM 1010 N N . LEU A 1 132 ? 1.886 -2.211 9.752 1.00 97.56 132 LEU A N 1
ATOM 1011 C CA . LEU A 1 132 ? 1.675 -0.833 10.223 1.00 97.56 132 LEU A CA 1
ATOM 1012 C C . LEU A 1 132 ? 2.485 -0.474 11.468 1.00 97.56 132 LEU A C 1
ATOM 1014 O O . LEU A 1 132 ? 2.864 0.688 11.628 1.00 97.56 132 LEU A O 1
ATOM 1018 N N . THR A 1 133 ? 2.751 -1.453 12.335 1.00 97.94 133 THR A N 1
ATOM 1019 C CA . THR A 1 133 ? 3.288 -1.242 13.690 1.00 97.94 133 THR A CA 1
ATOM 1020 C C . THR A 1 133 ? 4.532 -0.337 13.743 1.00 97.94 133 THR A C 1
ATOM 1022 O O . THR A 1 133 ? 4.572 0.560 14.593 1.00 97.94 133 THR A O 1
ATOM 1025 N N . PRO A 1 134 ? 5.535 -0.472 12.849 1.00 98.06 134 PRO A N 1
ATOM 1026 C CA . PRO A 1 134 ? 6.707 0.409 12.875 1.00 98.06 134 PRO A CA 1
ATOM 1027 C C . PRO A 1 134 ? 6.361 1.891 12.658 1.00 98.06 134 PRO A C 1
ATOM 1029 O O . PRO A 1 134 ? 6.863 2.770 13.368 1.00 98.06 134 PRO A O 1
ATOM 1032 N N . SER A 1 135 ? 5.445 2.169 11.729 1.00 96.62 135 SER A N 1
ATOM 1033 C CA . SER A 1 135 ? 4.988 3.525 11.431 1.00 96.62 135 SER A CA 1
ATOM 1034 C C . SER A 1 135 ? 4.045 4.085 12.482 1.00 96.62 135 SER A C 1
ATOM 1036 O O . SER A 1 135 ? 4.169 5.258 12.822 1.00 96.62 135 SER A O 1
ATOM 1038 N N . THR A 1 136 ? 3.124 3.291 13.032 1.00 96.12 136 THR A N 1
ATOM 1039 C CA . THR A 1 136 ? 2.239 3.772 14.108 1.00 96.12 136 THR A CA 1
ATOM 1040 C C . THR A 1 136 ? 3.000 4.001 15.413 1.00 96.12 136 THR A C 1
ATOM 1042 O O . THR A 1 136 ? 2.589 4.836 16.214 1.00 96.12 136 THR A O 1
ATOM 1045 N N . SER A 1 137 ? 4.150 3.347 15.597 1.00 97.00 137 SER A N 1
ATOM 1046 C CA . SER A 1 137 ? 5.076 3.629 16.701 1.00 97.00 137 SER A CA 1
ATOM 1047 C C . SER A 1 137 ? 5.883 4.911 16.471 1.00 97.00 137 SER A C 1
ATOM 1049 O O . SER A 1 137 ? 6.045 5.711 17.389 1.00 97.00 137 SER A O 1
ATOM 1051 N N . SER A 1 138 ? 6.379 5.128 15.248 1.00 97.12 138 SER A N 1
ATOM 1052 C CA . SER A 1 138 ? 7.253 6.270 14.925 1.00 97.12 138 SER A CA 1
ATOM 1053 C C . SER A 1 138 ? 6.497 7.570 14.633 1.00 97.12 138 SER A C 1
ATOM 1055 O O . SER A 1 138 ? 6.994 8.656 14.920 1.00 97.12 138 SER A O 1
ATOM 1057 N N . ALA A 1 139 ? 5.292 7.474 14.074 1.00 96.44 139 ALA A N 1
ATOM 1058 C CA . ALA A 1 139 ? 4.415 8.592 13.741 1.00 96.44 139 ALA A CA 1
ATOM 1059 C C . ALA A 1 139 ? 2.985 8.320 14.255 1.00 96.44 139 ALA A C 1
ATOM 1061 O O . ALA A 1 139 ? 2.048 8.165 13.466 1.00 96.44 139 ALA A O 1
ATOM 1062 N N . PRO A 1 140 ? 2.780 8.285 15.586 1.00 95.62 140 PRO A N 1
ATOM 1063 C CA . PRO A 1 140 ? 1.528 7.842 16.201 1.00 95.62 140 PRO A CA 1
ATOM 1064 C C . PRO A 1 140 ? 0.322 8.737 15.910 1.00 95.62 140 PRO A C 1
ATOM 1066 O O . PRO A 1 140 ? -0.799 8.329 16.183 1.00 95.62 140 PRO A O 1
ATOM 1069 N N . ASN A 1 141 ? 0.506 9.933 15.364 1.00 94.62 141 ASN A N 1
ATOM 1070 C CA . ASN A 1 141 ? -0.600 10.840 15.050 1.00 94.62 141 ASN A CA 1
ATOM 1071 C C . ASN A 1 141 ? -0.829 10.987 13.541 1.00 94.62 141 ASN A C 1
ATOM 1073 O O . ASN A 1 141 ? -1.639 11.809 13.124 1.00 94.62 141 ASN A O 1
ATOM 1077 N N . HIS A 1 142 ? -0.123 10.220 12.702 1.00 97.38 142 HIS A N 1
ATOM 1078 C CA . HIS A 1 142 ? -0.299 10.334 11.262 1.00 97.38 142 HIS A CA 1
ATOM 1079 C C . HIS A 1 142 ? -1.650 9.748 10.841 1.00 97.38 142 HIS A C 1
ATOM 1081 O O . HIS A 1 142 ? -1.880 8.542 10.932 1.00 97.38 142 HIS A O 1
ATOM 1087 N N . TRP A 1 143 ? -2.552 10.610 10.369 1.00 97.25 143 TRP A N 1
ATOM 1088 C CA . TRP A 1 143 ? -3.941 10.238 10.104 1.00 97.25 143 TRP A 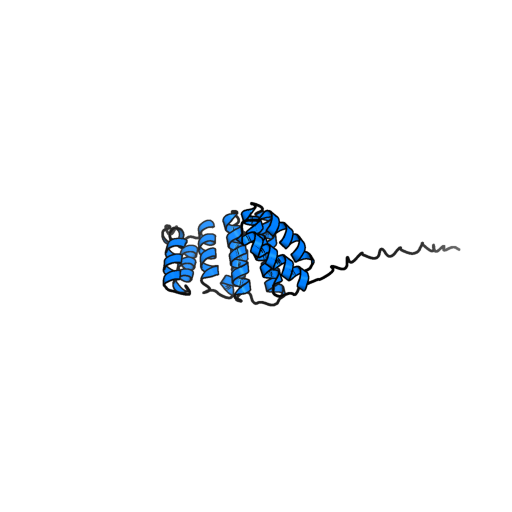CA 1
ATOM 1089 C C . TRP A 1 143 ? -4.068 9.039 9.156 1.00 97.25 143 TRP A C 1
ATOM 1091 O O . TRP A 1 143 ? -4.861 8.144 9.419 1.00 97.25 143 TRP A O 1
ATOM 1101 N N . LEU A 1 144 ? -3.250 8.980 8.097 1.00 96.31 144 LEU A N 1
ATOM 1102 C CA . LEU A 1 144 ? -3.365 7.966 7.045 1.00 96.31 144 LEU A CA 1
ATOM 1103 C C . LEU A 1 144 ? -3.165 6.539 7.577 1.00 96.31 144 LEU A C 1
ATOM 1105 O O . LEU A 1 144 ? -3.948 5.646 7.269 1.00 96.31 144 LEU A O 1
ATOM 1109 N N . THR A 1 145 ? -2.141 6.322 8.407 1.00 96.88 145 THR A N 1
ATOM 1110 C CA . THR A 1 145 ? -1.858 4.998 8.978 1.00 96.88 145 THR A CA 1
ATOM 1111 C C . THR A 1 145 ? -2.873 4.638 10.057 1.00 96.88 145 THR A C 1
ATOM 1113 O O . THR A 1 145 ? -3.256 3.474 10.158 1.00 96.88 145 THR A O 1
ATOM 1116 N N . ARG A 1 146 ? -3.388 5.630 10.798 1.00 97.94 146 ARG A N 1
ATOM 1117 C CA . ARG A 1 146 ? -4.458 5.433 1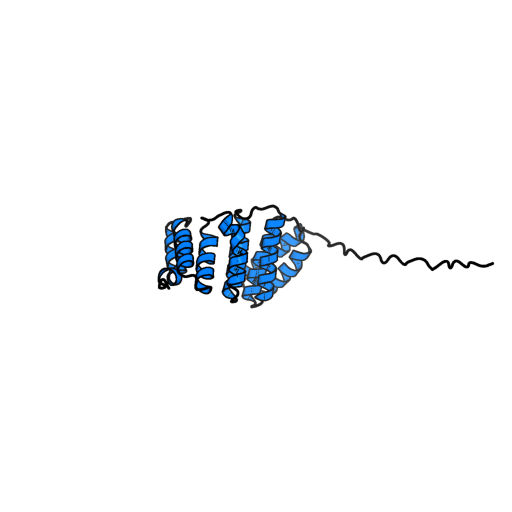1.789 1.00 97.94 146 ARG A CA 1
ATOM 1118 C C . ARG A 1 146 ? -5.796 5.031 11.170 1.00 97.94 146 ARG A C 1
ATOM 1120 O O . ARG A 1 146 ? -6.517 4.254 11.786 1.00 97.94 146 ARG A O 1
ATOM 1127 N N . VAL A 1 147 ? -6.119 5.493 9.957 1.00 98.00 147 VAL A N 1
ATOM 1128 C CA . VAL A 1 147 ? -7.321 5.029 9.233 1.00 98.00 147 VAL A CA 1
ATOM 1129 C C . VAL A 1 147 ? -7.254 3.522 8.996 1.00 98.00 147 VAL A C 1
ATOM 1131 O O . VAL A 1 147 ? -8.191 2.805 9.339 1.00 98.00 147 VAL A O 1
ATOM 1134 N N . VAL A 1 148 ? -6.147 3.026 8.434 1.00 97.88 148 VAL A N 1
ATOM 1135 C CA . VAL A 1 148 ? -6.013 1.591 8.131 1.00 97.88 148 VAL A CA 1
ATOM 1136 C C . VAL A 1 148 ? -5.913 0.778 9.411 1.00 97.88 148 VAL A C 1
ATOM 1138 O O . VAL A 1 148 ? -6.564 -0.254 9.522 1.00 97.88 148 VAL A O 1
ATOM 1141 N N . GLU A 1 149 ? -5.172 1.256 10.409 1.00 98.44 149 GLU A N 1
ATOM 1142 C CA . GLU A 1 149 ? -5.078 0.590 11.707 1.00 98.44 149 GLU A CA 1
ATOM 1143 C C . GLU A 1 149 ? -6.452 0.432 12.370 1.00 98.44 149 GLU A C 1
ATOM 1145 O O . GLU A 1 149 ? -6.745 -0.638 12.897 1.00 98.44 149 GLU A O 1
ATOM 1150 N N . ALA A 1 150 ? -7.326 1.441 12.293 1.00 98.50 150 ALA A N 1
ATOM 1151 C CA . ALA A 1 150 ? -8.686 1.344 12.811 1.00 98.50 150 ALA A CA 1
ATOM 1152 C C . ALA A 1 150 ? -9.470 0.198 12.153 1.00 98.50 150 ALA A C 1
ATOM 1154 O O . ALA A 1 150 ? -10.070 -0.617 12.853 1.00 98.50 150 ALA A O 1
ATOM 1155 N N . HIS A 1 151 ? -9.419 0.084 10.823 1.00 98.50 151 HIS A N 1
ATOM 1156 C CA . HIS A 1 151 ? -10.070 -1.013 10.096 1.00 98.50 151 HIS A CA 1
ATOM 1157 C C . HIS A 1 151 ? -9.441 -2.377 10.393 1.00 98.50 151 HIS A C 1
ATOM 1159 O O . HIS A 1 151 ? -10.154 -3.365 10.555 1.00 98.50 151 HIS A O 1
ATOM 1165 N N . VAL A 1 152 ? -8.116 -2.438 10.520 1.00 98.56 152 VAL A N 1
ATOM 1166 C CA . VAL A 1 152 ? -7.390 -3.663 10.876 1.00 98.56 152 VAL A CA 1
ATOM 1167 C C . VAL A 1 152 ? -7.775 -4.140 12.276 1.00 98.56 152 VAL A C 1
ATOM 1169 O O . VAL A 1 152 ? -8.164 -5.292 12.450 1.00 98.56 152 VAL A O 1
ATOM 1172 N N . LEU A 1 153 ? -7.729 -3.259 13.276 1.00 98.50 153 LEU A N 1
ATOM 1173 C CA . LEU A 1 153 ? -8.128 -3.574 14.650 1.00 98.50 153 LEU A CA 1
ATOM 1174 C C . LEU A 1 153 ? -9.598 -3.994 14.717 1.00 98.50 153 LEU A C 1
ATOM 1176 O O . LEU A 1 153 ? -9.948 -4.921 15.445 1.00 98.50 153 LEU A O 1
ATOM 1180 N N . PHE A 1 154 ? -10.454 -3.358 13.918 1.00 98.12 154 PHE A N 1
ATOM 1181 C CA . PHE A 1 154 ? -11.855 -3.733 13.799 1.00 98.12 154 PHE A CA 1
ATOM 1182 C C . PHE A 1 154 ? -12.034 -5.144 13.224 1.00 98.12 154 PHE A C 1
ATOM 1184 O O . PHE A 1 154 ? -12.832 -5.919 13.752 1.00 98.12 154 PHE A O 1
ATOM 1191 N N . ALA A 1 155 ? -11.284 -5.503 12.181 1.00 97.94 155 ALA A N 1
ATOM 1192 C CA . ALA A 1 155 ? -11.290 -6.851 11.612 1.00 97.94 155 ALA A CA 1
ATOM 1193 C C . ALA A 1 155 ? -10.779 -7.910 12.608 1.00 97.94 155 ALA A C 1
ATOM 1195 O O . ALA A 1 155 ? -11.279 -9.030 12.616 1.00 97.94 155 ALA A O 1
ATOM 1196 N N . LEU A 1 156 ? -9.858 -7.532 13.500 1.00 97.88 156 LEU A N 1
ATOM 1197 C CA . LEU A 1 156 ? -9.349 -8.365 14.600 1.00 97.88 156 LEU A CA 1
ATOM 1198 C C . LEU A 1 156 ? -10.264 -8.395 15.837 1.00 97.88 156 LEU A C 1
ATOM 1200 O O . LEU A 1 156 ? -9.863 -8.901 16.882 1.00 97.88 156 LEU A O 1
ATOM 1204 N N . ASN A 1 157 ? -11.468 -7.820 15.758 1.00 97.06 157 ASN A N 1
ATOM 1205 C CA . ASN A 1 157 ? -12.409 -7.695 16.875 1.00 97.06 157 ASN A CA 1
ATOM 1206 C C . ASN A 1 157 ? -11.881 -6.886 18.084 1.00 97.06 157 ASN A C 1
ATOM 1208 O O . ASN A 1 157 ? -12.415 -6.966 19.186 1.00 97.06 157 ASN A O 1
ATOM 1212 N N . ARG A 1 158 ? -10.858 -6.046 17.896 1.00 97.38 158 ARG A N 1
ATOM 1213 C CA . ARG A 1 158 ? -10.285 -5.164 18.930 1.00 97.38 158 ARG A CA 1
ATOM 1214 C C . ARG A 1 158 ? -11.022 -3.823 18.951 1.00 97.38 158 ARG A C 1
ATOM 1216 O O . ARG A 1 158 ? -10.460 -2.781 18.616 1.00 97.38 158 ARG A O 1
ATOM 1223 N N . ARG A 1 159 ? -12.314 -3.855 19.301 1.00 96.50 159 ARG A N 1
ATOM 1224 C CA . ARG A 1 159 ? -13.274 -2.740 19.120 1.00 96.50 159 ARG A CA 1
ATOM 1225 C C . ARG A 1 159 ? -12.839 -1.430 19.784 1.00 96.50 159 ARG A C 1
ATOM 1227 O O . ARG A 1 159 ? -12.824 -0.395 19.120 1.00 96.50 159 ARG A O 1
ATOM 1234 N N . CYS A 1 160 ? -12.433 -1.474 21.054 1.00 96.19 160 CYS A N 1
ATOM 1235 C CA . CYS A 1 160 ? -12.000 -0.282 21.790 1.00 96.19 160 CYS A CA 1
ATOM 1236 C C . CYS A 1 160 ? -10.783 0.384 21.133 1.00 96.19 160 CYS A C 1
ATOM 1238 O O . CYS A 1 160 ? -10.756 1.596 20.932 1.00 96.19 160 CYS A O 1
ATOM 1240 N N . GLU A 1 161 ? -9.789 -0.412 20.742 1.00 97.25 161 GLU A N 1
ATOM 1241 C CA . GLU A 1 161 ? -8.572 0.095 20.105 1.00 97.25 161 GLU A CA 1
ATOM 1242 C C . GLU A 1 161 ? -8.858 0.636 18.701 1.00 97.25 161 GLU A C 1
ATOM 1244 O O . GLU A 1 161 ? -8.343 1.690 18.329 1.00 97.25 161 GLU A O 1
ATOM 1249 N N . ALA A 1 162 ? -9.744 -0.024 17.950 1.00 98.19 162 ALA A N 1
ATOM 1250 C CA . ALA A 1 162 ? -10.192 0.439 16.642 1.00 98.19 162 ALA A CA 1
ATOM 1251 C C . ALA A 1 162 ? -10.848 1.828 16.720 1.00 98.19 162 ALA A C 1
ATOM 1253 O O . ALA A 1 162 ? -10.539 2.709 15.915 1.00 98.19 162 ALA A O 1
ATOM 1254 N N . LYS A 1 163 ? -11.702 2.063 17.726 1.00 97.94 163 LYS A N 1
ATOM 1255 C CA . LYS A 1 163 ? -12.321 3.376 17.973 1.00 97.94 163 LYS A CA 1
ATOM 1256 C C . LYS A 1 163 ? -11.297 4.447 18.337 1.00 97.94 163 LYS A C 1
ATOM 1258 O O . LYS A 1 163 ? -11.401 5.573 17.852 1.00 97.94 163 LYS A O 1
ATOM 1263 N N . VAL A 1 164 ? -10.300 4.107 19.155 1.00 97.31 164 VAL A N 1
ATOM 1264 C CA . VAL A 1 164 ? -9.207 5.029 19.502 1.00 97.31 164 VAL A CA 1
ATOM 1265 C C . VAL A 1 164 ? -8.413 5.416 18.253 1.00 97.31 164 VAL A C 1
ATOM 1267 O O . VAL A 1 164 ? -8.208 6.605 18.008 1.00 97.31 164 VAL A O 1
ATOM 1270 N N . ALA A 1 165 ? -8.026 4.444 17.424 1.00 98.06 165 ALA A N 1
ATOM 1271 C CA . ALA A 1 165 ? -7.331 4.707 16.165 1.00 98.06 165 ALA A CA 1
ATOM 1272 C C . ALA A 1 165 ? -8.180 5.569 15.213 1.00 98.06 165 ALA A C 1
ATOM 1274 O O . ALA A 1 165 ? -7.680 6.550 14.659 1.00 98.06 165 ALA A O 1
ATOM 1275 N N . ALA A 1 166 ? -9.482 5.285 15.095 1.00 98.25 166 ALA A N 1
ATOM 1276 C CA . ALA A 1 166 ? -10.408 6.077 14.286 1.00 98.25 166 ALA A CA 1
ATOM 1277 C C . ALA A 1 166 ? -10.495 7.539 14.764 1.00 98.25 166 ALA A C 1
ATOM 1279 O O . ALA A 1 166 ? -10.422 8.469 13.959 1.00 98.25 166 ALA A O 1
ATOM 1280 N N . ALA A 1 167 ? -10.595 7.760 16.077 1.00 97.50 167 ALA A N 1
ATOM 1281 C CA . ALA A 1 167 ? -10.619 9.100 16.659 1.00 97.50 167 ALA A CA 1
ATOM 1282 C C . ALA A 1 167 ? -9.306 9.865 16.409 1.00 97.50 167 ALA A C 1
ATOM 1284 O O . ALA A 1 167 ? -9.332 11.057 16.081 1.00 97.50 167 ALA A O 1
ATOM 1285 N N . LEU A 1 168 ? -8.155 9.189 16.500 1.00 97.75 168 LEU A N 1
ATOM 1286 C CA . LEU A 1 168 ? -6.854 9.776 16.166 1.00 97.75 168 LEU A CA 1
ATOM 1287 C C . LEU A 1 168 ? -6.768 10.158 14.685 1.00 97.75 168 LEU A C 1
ATOM 1289 O O . LEU A 1 168 ? -6.308 11.255 14.373 1.00 97.75 168 LEU A O 1
ATOM 1293 N N . ALA A 1 169 ? -7.254 9.305 13.782 1.00 98.00 169 ALA A N 1
ATOM 1294 C CA . ALA A 1 169 ? -7.287 9.599 12.353 1.00 98.00 169 ALA A CA 1
ATOM 1295 C C . ALA A 1 169 ? -8.105 10.863 12.039 1.00 98.00 169 ALA A C 1
ATOM 1297 O O . ALA A 1 169 ? -7.639 11.741 11.317 1.00 98.00 169 ALA A O 1
ATOM 1298 N N . ILE A 1 170 ? -9.302 10.981 12.619 1.00 98.25 170 ILE A N 1
ATOM 1299 C CA . ILE A 1 170 ? -10.211 12.113 12.386 1.00 98.25 170 ILE A CA 1
ATOM 1300 C C . ILE A 1 170 ? -9.652 13.410 12.980 1.00 98.25 170 ILE A C 1
ATOM 1302 O O . ILE A 1 170 ? -9.683 14.449 12.324 1.00 98.25 170 ILE A O 1
ATOM 1306 N N . SER A 1 171 ? -9.132 13.364 14.209 1.00 97.69 171 SER A N 1
ATOM 1307 C CA . SER A 1 171 ? -8.597 14.550 14.897 1.00 97.69 171 SER A CA 1
ATOM 1308 C C . SER A 1 171 ? -7.317 15.099 14.263 1.00 97.69 171 SER A C 1
ATOM 1310 O O . SER A 1 171 ? -7.079 16.302 14.339 1.00 97.69 171 SER A O 1
ATOM 1312 N N . ASN A 1 172 ? -6.526 14.246 13.607 1.00 97.69 172 ASN A N 1
ATOM 1313 C CA . ASN A 1 172 ? -5.301 14.635 12.903 1.00 97.69 172 ASN A CA 1
ATOM 1314 C C . ASN A 1 172 ? -5.494 14.757 11.382 1.00 97.69 172 ASN A C 1
ATOM 1316 O O . ASN A 1 172 ? -4.512 14.796 10.635 1.00 97.69 172 ASN A O 1
ATOM 1320 N N . ALA A 1 173 ? -6.740 14.800 10.902 1.00 97.31 173 ALA A N 1
ATOM 1321 C CA . ALA A 1 173 ? -7.019 14.993 9.488 1.00 97.31 173 ALA A CA 1
ATOM 1322 C C . ALA A 1 173 ? -6.402 16.317 8.987 1.00 97.31 173 ALA A C 1
ATOM 1324 O O . ALA A 1 173 ? -6.469 17.334 9.682 1.00 97.31 173 ALA A O 1
ATOM 1325 N N . PRO A 1 174 ? -5.836 16.351 7.767 1.00 96.50 174 PRO A N 1
ATOM 1326 C CA . PRO A 1 174 ? -5.120 17.524 7.260 1.00 96.50 174 PRO A CA 1
ATOM 1327 C C . PRO A 1 174 ? -6.043 18.720 6.998 1.00 96.50 174 PRO A C 1
ATOM 1329 O O . PRO A 1 174 ? -5.586 19.858 6.936 1.00 96.50 174 PRO A O 1
ATOM 1332 N N . THR A 1 175 ? -7.343 18.471 6.823 1.00 97.69 175 THR A N 1
ATOM 1333 C CA . THR A 1 175 ? -8.366 19.502 6.643 1.00 97.69 175 THR A CA 1
ATOM 1334 C C . THR A 1 175 ? -9.666 19.086 7.334 1.00 97.69 175 THR A C 1
ATOM 1336 O O . THR A 1 175 ? -9.926 17.885 7.471 1.00 97.69 175 THR A O 1
ATOM 1339 N N . PRO A 1 176 ? -10.540 20.042 7.707 1.00 97.00 176 PRO A N 1
ATOM 1340 C CA . PRO A 1 176 ? -11.866 19.720 8.237 1.00 97.00 176 PRO A CA 1
ATOM 1341 C C . PRO A 1 176 ? -12.699 18.862 7.277 1.00 97.00 176 PRO A C 1
ATOM 1343 O O . PRO A 1 176 ? -13.335 17.904 7.703 1.00 97.00 176 PRO A O 1
ATOM 1346 N N . ALA A 1 177 ? -12.635 19.152 5.972 1.00 97.69 177 ALA A N 1
ATOM 1347 C CA . ALA A 1 177 ? -13.324 18.369 4.947 1.00 97.69 177 ALA A CA 1
ATOM 1348 C C . ALA A 1 177 ? -12.847 16.908 4.924 1.00 97.69 177 ALA A C 1
ATOM 1350 O O . ALA A 1 177 ? -13.668 15.994 4.867 1.00 97.69 177 ALA A O 1
ATOM 1351 N N . LYS A 1 178 ? -11.531 16.678 5.049 1.00 97.50 178 LYS A N 1
ATOM 1352 C CA . LYS A 1 178 ? -10.984 15.325 5.177 1.00 97.50 178 LYS A CA 1
ATOM 1353 C C . LYS A 1 178 ? -11.447 14.659 6.470 1.00 97.50 178 LYS A C 1
ATOM 1355 O O . LYS A 1 178 ? -11.780 13.485 6.447 1.00 97.50 178 LYS A O 1
ATOM 1360 N N . GLY A 1 179 ? -11.536 15.398 7.576 1.00 97.50 179 GLY A N 1
ATOM 1361 C CA . GLY A 1 179 ? -12.082 14.888 8.838 1.00 97.50 179 GLY A CA 1
ATOM 1362 C C . GLY A 1 179 ? -13.513 14.355 8.703 1.00 97.50 179 GLY A C 1
ATOM 1363 O O . GLY A 1 179 ? -13.808 13.274 9.207 1.00 97.50 179 GLY A O 1
ATOM 1364 N N . GLU A 1 180 ? -14.386 15.063 7.980 1.00 97.50 180 GLU A N 1
ATOM 1365 C CA . GLU A 1 180 ? -15.750 14.588 7.694 1.00 97.50 180 GLU A CA 1
ATOM 1366 C C . GLU A 1 180 ? -15.762 13.358 6.775 1.00 97.50 180 GLU A C 1
ATOM 1368 O O . GLU A 1 180 ? -16.482 12.397 7.042 1.00 97.50 180 GLU A O 1
ATOM 1373 N N . GLU A 1 181 ? -14.912 13.329 5.745 1.00 97.44 181 GLU A N 1
ATOM 1374 C CA . GLU A 1 181 ? -14.733 12.146 4.892 1.00 97.44 181 GLU A CA 1
ATOM 1375 C C . GLU A 1 181 ? -14.298 10.920 5.716 1.00 97.44 181 GLU A C 1
ATOM 1377 O O . GLU A 1 181 ? -14.851 9.830 5.563 1.00 97.44 181 GLU A O 1
ATOM 1382 N N . LEU A 1 182 ? -13.353 11.101 6.644 1.00 97.62 182 LEU A N 1
ATOM 1383 C CA . LEU A 1 182 ? -12.873 10.031 7.516 1.00 97.62 182 LEU A CA 1
ATOM 1384 C C . LEU A 1 182 ? -13.950 9.541 8.486 1.00 97.62 182 LEU A C 1
ATOM 1386 O O . LEU A 1 182 ? -14.037 8.339 8.716 1.00 97.62 182 LEU A O 1
ATOM 1390 N N . LYS A 1 183 ? -14.804 10.423 9.022 1.00 97.38 183 LYS A N 1
ATOM 1391 C CA . LYS A 1 183 ? -15.952 10.011 9.853 1.00 97.38 183 LYS A CA 1
ATOM 1392 C C . LYS A 1 183 ? -16.905 9.098 9.089 1.00 97.38 183 LYS A C 1
ATOM 1394 O O . LYS A 1 183 ? -17.376 8.114 9.652 1.00 97.38 183 LYS A O 1
ATOM 1399 N N . LEU A 1 184 ? -17.173 9.412 7.820 1.00 96.75 184 LEU A N 1
ATOM 1400 C CA . LEU A 1 184 ? -18.007 8.576 6.956 1.00 96.75 184 LEU A CA 1
ATOM 1401 C C . LEU A 1 184 ? -17.328 7.228 6.680 1.00 96.75 184 LEU A C 1
ATOM 1403 O O . LEU A 1 184 ? -17.946 6.183 6.869 1.00 96.75 184 LEU A O 1
ATOM 1407 N N . ASN A 1 185 ? -16.046 7.248 6.305 1.00 96.06 185 ASN A N 1
ATOM 1408 C CA . ASN A 1 185 ? -15.249 6.047 6.043 1.00 96.06 185 ASN A CA 1
ATOM 1409 C C . ASN A 1 185 ? -15.177 5.109 7.267 1.00 96.06 185 ASN A C 1
ATOM 1411 O O . ASN A 1 185 ? -15.325 3.896 7.137 1.00 96.06 185 ASN A O 1
ATOM 1415 N N . LEU A 1 186 ? -15.006 5.674 8.463 1.00 97.56 186 LEU A N 1
ATOM 1416 C CA . LEU A 1 186 ? -14.850 4.948 9.727 1.00 97.56 186 LEU A CA 1
ATOM 1417 C C . LEU A 1 186 ? -16.180 4.732 10.467 1.00 97.56 186 LEU A C 1
ATOM 1419 O O . LEU A 1 186 ? -16.179 4.265 11.606 1.00 97.56 186 LEU A O 1
ATOM 1423 N N . GLY A 1 187 ? -17.323 5.038 9.846 1.00 95.75 187 GLY A N 1
ATOM 1424 C CA . GLY A 1 187 ? -18.633 5.008 10.503 1.00 95.75 187 GLY A CA 1
ATOM 1425 C C . GLY A 1 187 ? -18.978 3.654 11.133 1.00 95.75 187 GLY A C 1
ATOM 1426 O O . GLY A 1 187 ? -19.512 3.611 12.243 1.00 95.75 187 GLY A O 1
ATOM 1427 N N . GLN A 1 188 ? -18.613 2.547 10.475 1.00 95.06 188 GLN A N 1
ATOM 1428 C CA . GLN A 1 188 ? -18.794 1.193 11.019 1.00 95.06 188 GLN A CA 1
ATOM 1429 C C . GLN A 1 188 ? -17.932 0.943 12.263 1.00 95.06 188 GLN A C 1
ATOM 1431 O O . GLN A 1 188 ? -18.421 0.386 13.244 1.00 95.06 188 GLN A O 1
ATOM 1436 N N . VAL A 1 189 ? -16.677 1.402 12.248 1.00 96.50 189 VAL A N 1
ATOM 1437 C CA . VAL A 1 189 ? -15.759 1.287 13.390 1.00 96.50 189 VAL A CA 1
ATOM 1438 C C . VAL A 1 189 ? -16.285 2.085 14.583 1.00 96.50 189 VAL A C 1
ATOM 1440 O O . VAL A 1 189 ? -16.325 1.580 15.703 1.00 96.50 189 VAL A O 1
ATOM 1443 N N . LEU A 1 190 ? -16.734 3.318 14.336 1.00 95.56 190 LEU A N 1
ATOM 1444 C CA . LEU A 1 190 ? -17.215 4.234 15.370 1.00 95.56 190 LEU A CA 1
ATOM 1445 C C . LEU A 1 190 ? -18.536 3.781 16.005 1.00 95.56 190 LEU A C 1
ATOM 1447 O O . LEU A 1 190 ? -18.745 4.005 17.195 1.00 95.56 190 LEU A O 1
ATOM 1451 N N . SER A 1 191 ? -19.416 3.147 15.226 1.00 93.50 191 SER A N 1
ATOM 1452 C CA . SER A 1 191 ? -20.766 2.769 15.673 1.00 93.50 191 SER A CA 1
ATOM 1453 C C . SER A 1 191 ? -20.845 1.384 16.319 1.00 93.50 191 SER A C 1
ATOM 1455 O O . SER A 1 191 ? -21.892 1.029 16.859 1.00 93.50 191 SER A O 1
ATOM 1457 N N . ALA A 1 192 ? -19.786 0.575 16.248 1.00 90.00 192 ALA A N 1
ATOM 1458 C CA . ALA A 1 192 ? -19.801 -0.757 16.841 1.00 90.00 192 ALA A CA 1
ATOM 1459 C C . ALA A 1 192 ? -19.894 -0.698 18.375 1.00 90.00 192 ALA A C 1
ATOM 1461 O O . ALA A 1 192 ? -19.362 0.232 18.980 1.00 90.00 192 ALA A O 1
ATOM 1462 N N . PRO A 1 193 ? -20.556 -1.663 19.029 1.00 85.94 193 PRO A N 1
ATOM 1463 C CA . PRO A 1 193 ? -20.592 -1.731 20.485 1.00 85.94 193 PRO A CA 1
ATOM 1464 C C . PRO A 1 193 ? -19.190 -1.961 21.067 1.00 85.94 193 PRO A C 1
ATOM 1466 O O . PRO A 1 193 ? -18.320 -2.542 20.415 1.00 85.94 193 PRO A O 1
ATOM 1469 N N . ASP A 1 194 ? -18.975 -1.466 22.285 1.00 77.94 194 ASP A N 1
ATOM 1470 C CA . ASP A 1 194 ? -17.839 -1.891 23.103 1.00 77.94 194 ASP A CA 1
ATOM 1471 C C . ASP A 1 194 ? -18.178 -3.298 23.618 1.00 77.94 194 ASP A C 1
ATOM 1473 O O . ASP A 1 194 ? -19.189 -3.463 24.302 1.00 77.94 194 ASP A O 1
ATOM 1477 N N . GLU A 1 195 ? -17.417 -4.308 23.192 1.00 62.47 195 GLU A N 1
ATOM 1478 C CA . GLU A 1 195 ? -17.539 -5.683 23.705 1.00 62.47 195 GLU A CA 1
ATOM 1479 C C . GLU A 1 195 ? -16.901 -5.826 25.090 1.00 62.47 195 GLU A C 1
ATOM 1481 O O . GLU A 1 195 ? -15.817 -5.232 25.307 1.00 62.47 195 GLU A O 1
#

Radius of gyration: 23.37 Å; chains: 1; bounding box: 80×68×45 Å

Sequence (195 aa):
MVPVRRTGPPVRTTASISGIQMIDQPRAAELAREAFDQWEAGHHEQSRLLYEAAIPLADPQHWGLSAYHGEYACVLNELGKHDQATVQLKKSLAAELTQGNAEGAPAVLIARYFLAEQLLRHGAPELALEALTPSTSSAPNHWLTRVVEAHVLFALNRRCEAKVAAALAISNAPTPAKGEELKLNLGQVLSAPDE